Protein AF-X1KNB5-F1 (afdb_monomer)

Nearest PDB structures (foldseek):
  1wp9-assembly1_A  TM=8.495E-01  e=6.913E-13  Pyrococcus furiosus DSM 3638
  1wp9-assembly2_B  TM=8.470E-01  e=6.588E-13  Pyrococcus furiosus DSM 3638
  1wp9-assembly3_C  TM=8.766E-01  e=1.494E-12  Pyrococcus furiosus DSM 3638
  1wp9-assembly4_D  TM=8.568E-01  e=2.537E-12  Pyrococcus furiosus DSM 3638
  7c61-assembly1_A  TM=2.452E-01  e=3.254E+00  Homo sapiens

Mean predicted aligned error: 6.53 Å

Structure (mmCIF, N/CA/C/O backbone):
data_AF-X1KNB5-F1
#
_entry.id   AF-X1KNB5-F1
#
loop_
_atom_site.group_PDB
_atom_site.id
_atom_site.type_symbol
_atom_site.label_atom_id
_atom_site.label_alt_id
_atom_site.label_comp_id
_atom_site.label_asym_id
_atom_site.label_entity_id
_atom_site.label_seq_id
_atom_site.pdbx_PDB_ins_code
_atom_site.Cartn_x
_atom_site.Cartn_y
_atom_site.Cartn_z
_atom_site.occupancy
_atom_site.B_iso_or_equiv
_atom_site.auth_seq_id
_atom_site.auth_comp_id
_atom_site.auth_asym_id
_atom_site.auth_atom_id
_atom_site.pdbx_PDB_model_num
ATOM 1 N N . HIS A 1 1 ? 19.827 -10.207 -17.613 1.00 84.31 1 HIS A N 1
ATOM 2 C CA . HIS A 1 1 ? 19.519 -9.705 -16.250 1.00 84.31 1 HIS A CA 1
ATOM 3 C C . HIS A 1 1 ? 19.402 -10.800 -15.187 1.00 84.31 1 HIS A C 1
ATOM 5 O O . HIS A 1 1 ? 19.743 -10.531 -14.045 1.00 84.31 1 HIS A O 1
ATOM 11 N N . ARG A 1 2 ? 18.930 -12.021 -15.509 1.00 83.38 2 ARG A N 1
ATOM 12 C CA . ARG A 1 2 ? 18.852 -13.139 -14.539 1.00 83.38 2 ARG A CA 1
ATOM 13 C C . ARG A 1 2 ? 20.107 -14.008 -14.447 1.00 83.38 2 ARG A C 1
ATOM 15 O O . ARG A 1 2 ? 20.124 -14.912 -13.628 1.00 83.38 2 ARG A O 1
ATOM 22 N N . CYS A 1 3 ? 21.133 -13.734 -15.256 1.00 83.62 3 CYS A N 1
ATOM 23 C CA . CYS A 1 3 ? 22.413 -14.447 -15.232 1.00 83.62 3 CYS A CA 1
ATOM 24 C C . CYS A 1 3 ? 23.215 -14.070 -13.971 1.00 83.62 3 CYS A C 1
ATOM 26 O O . CYS A 1 3 ? 24.183 -13.315 -14.012 1.00 83.62 3 CYS A O 1
ATOM 28 N N . LEU A 1 4 ? 22.710 -14.494 -12.818 1.00 83.94 4 LEU A N 1
ATOM 29 C CA . LEU A 1 4 ? 23.195 -14.191 -11.481 1.00 83.94 4 LEU A CA 1
ATOM 30 C C . LEU A 1 4 ? 23.035 -15.444 -10.626 1.00 83.94 4 LEU A C 1
ATOM 32 O O . LEU A 1 4 ? 22.026 -16.141 -10.738 1.00 83.94 4 LEU A O 1
ATOM 36 N N . LYS A 1 5 ? 23.966 -15.658 -9.690 1.00 82.81 5 LYS A N 1
ATOM 37 C CA . LYS A 1 5 ? 23.933 -16.796 -8.757 1.00 82.81 5 LYS A CA 1
ATOM 38 C C . LYS A 1 5 ? 23.830 -18.130 -9.523 1.00 82.81 5 LYS A C 1
ATOM 40 O O . LYS A 1 5 ? 24.444 -18.288 -10.573 1.00 82.81 5 LYS A O 1
ATOM 45 N N . ASN A 1 6 ? 23.027 -19.059 -9.012 1.00 81.62 6 ASN A N 1
ATOM 46 C CA . ASN A 1 6 ? 22.850 -20.407 -9.548 1.00 81.62 6 ASN A CA 1
ATOM 47 C C . ASN A 1 6 ? 21.713 -20.471 -10.578 1.00 81.62 6 ASN A C 1
ATOM 49 O O . ASN A 1 6 ? 20.990 -21.458 -10.631 1.00 81.62 6 ASN A O 1
ATOM 53 N N . TYR A 1 7 ? 21.467 -19.388 -11.316 1.00 89.25 7 TYR A N 1
ATOM 54 C CA . TYR A 1 7 ? 20.491 -19.430 -12.399 1.00 89.25 7 TYR A CA 1
ATOM 55 C C . TYR A 1 7 ? 21.085 -20.198 -13.577 1.00 89.25 7 TYR A C 1
ATOM 57 O O . TYR A 1 7 ? 22.220 -19.921 -13.939 1.00 89.25 7 TYR A O 1
ATOM 65 N N . ASP A 1 8 ? 20.326 -21.079 -14.225 1.00 90.50 8 ASP A N 1
ATOM 66 C CA . ASP A 1 8 ? 20.857 -22.009 -15.240 1.00 90.50 8 ASP A CA 1
ATOM 67 C C . ASP A 1 8 ? 21.652 -21.323 -16.365 1.00 90.50 8 ASP A C 1
ATOM 69 O O . ASP A 1 8 ? 22.606 -21.884 -16.898 1.00 90.50 8 ASP A O 1
ATOM 73 N N . TYR A 1 9 ? 21.323 -20.066 -16.687 1.00 91.69 9 TYR A N 1
ATOM 74 C CA . TYR A 1 9 ? 22.063 -19.286 -17.685 1.00 91.69 9 TYR A CA 1
ATOM 75 C C . TYR A 1 9 ? 23.532 -19.067 -17.316 1.00 91.69 9 TYR A C 1
ATOM 77 O O . TYR A 1 9 ? 24.344 -18.971 -18.228 1.00 91.69 9 TYR A O 1
ATOM 85 N N . THR A 1 10 ? 23.891 -18.984 -16.028 1.00 89.94 10 THR A N 1
ATOM 86 C CA . THR A 1 10 ? 25.298 -18.830 -15.619 1.00 89.94 10 THR A CA 1
ATOM 87 C C . THR A 1 10 ? 26.086 -20.092 -15.941 1.00 89.94 10 THR A C 1
ATOM 89 O O . THR A 1 10 ? 27.183 -20.003 -16.484 1.00 89.94 10 THR A O 1
ATOM 92 N N . PHE A 1 11 ? 25.501 -21.265 -15.687 1.00 92.12 11 PHE A N 1
ATOM 93 C CA . PHE A 1 11 ? 26.105 -22.547 -16.034 1.00 92.12 11 PHE A CA 1
ATOM 94 C C . PHE A 1 11 ? 26.242 -22.706 -17.551 1.00 92.12 11 PHE A C 1
ATOM 96 O O . PHE A 1 11 ? 27.332 -22.993 -18.039 1.00 92.12 11 PHE A O 1
ATOM 103 N N . VAL A 1 12 ? 25.167 -22.475 -18.307 1.00 93.69 12 VAL A N 1
ATOM 104 C CA . VAL A 1 12 ? 25.186 -22.622 -19.772 1.00 93.69 12 VAL A CA 1
ATOM 105 C C . VAL A 1 12 ? 26.169 -21.645 -20.417 1.00 93.69 12 VAL A C 1
ATOM 107 O O . VAL A 1 12 ? 26.955 -22.055 -21.265 1.00 93.69 12 VAL A O 1
ATOM 110 N N . ALA A 1 13 ? 26.170 -20.375 -19.998 1.00 93.25 13 ALA A N 1
ATOM 111 C CA . ALA A 1 13 ? 27.087 -19.373 -20.534 1.00 93.25 13 ALA A CA 1
ATOM 112 C C . ALA A 1 13 ? 28.547 -19.730 -20.246 1.00 93.25 13 ALA A C 1
ATOM 114 O O . ALA A 1 13 ? 29.372 -19.653 -21.149 1.00 93.25 13 ALA A O 1
ATOM 115 N N . LYS A 1 14 ? 28.849 -20.187 -19.024 1.00 91.62 14 LYS A N 1
ATOM 116 C CA . LYS A 1 14 ? 30.195 -20.634 -18.658 1.00 91.62 14 LYS A CA 1
ATOM 117 C C . LYS A 1 14 ? 30.665 -21.795 -19.539 1.00 91.62 14 LYS A C 1
ATOM 119 O O . LYS A 1 14 ? 31.719 -21.689 -20.151 1.00 91.62 14 LYS A O 1
ATOM 124 N N . ASN A 1 15 ? 29.868 -22.860 -19.658 1.00 93.69 15 ASN A N 1
ATOM 125 C CA . ASN A 1 15 ? 30.240 -24.015 -20.484 1.00 93.69 15 ASN A CA 1
ATOM 126 C C . ASN A 1 15 ? 30.374 -23.648 -21.970 1.00 93.69 15 ASN A C 1
ATOM 128 O O . ASN A 1 15 ? 31.246 -24.169 -22.654 1.00 93.69 15 ASN A O 1
ATOM 132 N N . TYR A 1 16 ? 29.530 -22.745 -22.478 1.00 94.69 16 TYR A N 1
ATOM 133 C CA . TYR A 1 16 ? 29.630 -22.274 -23.858 1.00 94.69 16 TYR A CA 1
ATOM 134 C C . TYR A 1 16 ? 30.917 -21.474 -24.102 1.00 94.69 16 TYR A C 1
ATOM 136 O O . TYR A 1 16 ? 31.572 -21.675 -25.118 1.00 94.69 16 TYR A O 1
ATOM 144 N N . LEU A 1 17 ? 31.299 -20.603 -23.164 1.00 92.56 17 LEU A N 1
ATOM 145 C CA . LEU A 1 17 ? 32.547 -19.841 -23.238 1.00 92.56 17 LEU A CA 1
ATOM 146 C C . LEU A 1 17 ? 33.788 -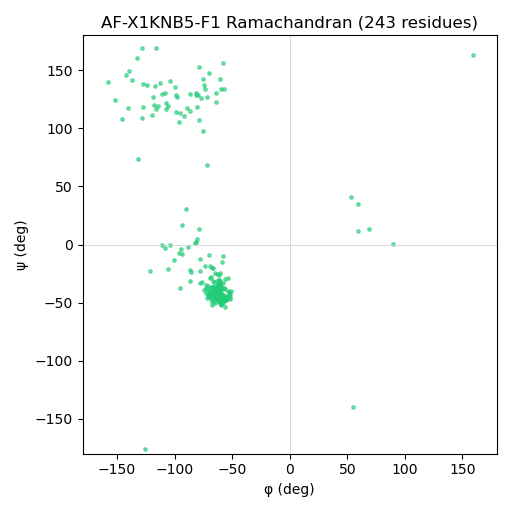20.739 -23.135 1.00 92.56 17 LEU A C 1
ATOM 148 O O . LEU A 1 17 ? 34.780 -20.462 -23.797 1.00 92.56 17 LEU A O 1
ATOM 152 N N . GLU A 1 18 ? 33.733 -21.802 -22.329 1.00 92.69 18 GLU A N 1
ATOM 153 C CA . GLU A 1 18 ? 34.841 -22.753 -22.156 1.00 92.69 18 GLU A CA 1
ATOM 154 C C . GLU A 1 18 ? 34.966 -23.749 -23.322 1.00 92.69 18 GLU A C 1
ATOM 156 O O . GLU A 1 18 ? 36.073 -24.167 -23.650 1.00 92.69 18 GLU A O 1
ATOM 161 N N . GLY A 1 19 ? 33.847 -24.147 -23.939 1.00 92.50 19 GLY A N 1
ATOM 162 C CA . GLY A 1 19 ? 33.812 -25.217 -24.941 1.00 92.50 19 GLY A CA 1
ATOM 163 C C . GLY A 1 19 ? 33.764 -24.771 -26.404 1.00 92.50 19 GLY A C 1
ATOM 164 O O . GLY A 1 19 ? 33.940 -25.609 -27.286 1.00 92.50 19 GLY A O 1
ATOM 165 N N . ALA A 1 20 ? 33.493 -23.495 -26.695 1.00 92.56 20 ALA A N 1
ATOM 166 C CA . ALA A 1 20 ? 33.373 -23.004 -28.068 1.00 92.56 20 ALA A CA 1
ATOM 167 C C . ALA A 1 20 ? 34.659 -22.320 -28.555 1.00 92.56 20 ALA A C 1
ATOM 169 O O . ALA A 1 20 ? 35.143 -21.374 -27.942 1.00 92.56 20 ALA A O 1
ATOM 170 N N . GLU A 1 21 ? 35.147 -22.732 -29.725 1.00 90.75 21 GLU A N 1
ATOM 171 C CA . GLU A 1 21 ? 36.321 -22.143 -30.391 1.00 90.75 21 GLU A CA 1
ATOM 172 C C . GLU A 1 21 ? 36.086 -20.684 -30.837 1.00 90.75 21 GLU A C 1
ATOM 174 O O . GLU A 1 21 ? 36.991 -19.849 -30.811 1.00 90.75 21 GLU A O 1
ATOM 179 N N . HIS A 1 22 ? 34.841 -20.348 -31.199 1.00 91.88 22 HIS A N 1
ATOM 180 C CA . HIS A 1 22 ? 34.414 -19.006 -31.608 1.00 91.88 22 HIS A CA 1
ATOM 181 C C . HIS A 1 22 ? 33.132 -18.596 -30.869 1.00 91.88 22 HIS A C 1
ATOM 183 O O . HIS A 1 22 ? 32.031 -18.617 -31.426 1.00 91.88 22 HIS A O 1
ATOM 189 N N . SER A 1 23 ? 33.252 -18.266 -29.583 1.00 90.88 23 SER A N 1
ATOM 190 C CA . SER A 1 23 ? 32.098 -17.913 -28.751 1.00 90.88 23 SER A CA 1
ATOM 191 C C . SER A 1 23 ? 31.542 -16.518 -29.083 1.00 90.88 23 SER A C 1
ATOM 193 O O . SER A 1 23 ? 32.273 -15.537 -29.214 1.00 90.88 23 SER A O 1
ATOM 195 N N . ARG A 1 24 ? 30.211 -16.406 -29.212 1.00 92.88 24 ARG A N 1
ATOM 196 C CA . ARG A 1 24 ? 29.514 -15.112 -29.31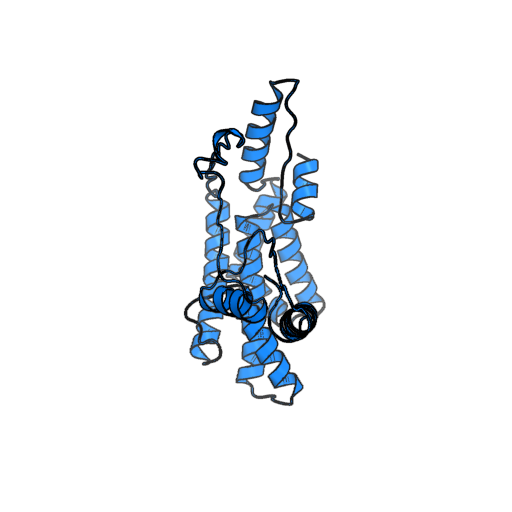8 1.00 92.88 24 ARG A CA 1
ATOM 197 C C . ARG A 1 24 ? 28.211 -15.127 -28.531 1.00 92.88 24 ARG A C 1
ATOM 199 O O . ARG A 1 24 ? 27.283 -15.857 -28.867 1.00 92.88 24 ARG A O 1
ATOM 206 N N . ILE A 1 25 ? 28.117 -14.272 -27.514 1.00 93.81 25 ILE A N 1
ATOM 207 C CA . ILE A 1 25 ? 26.927 -14.149 -26.664 1.00 93.81 25 ILE A CA 1
ATOM 208 C C . ILE A 1 25 ? 26.235 -12.809 -26.922 1.00 93.81 25 ILE A C 1
ATOM 210 O O . ILE A 1 25 ? 26.850 -11.748 -26.865 1.00 93.81 25 ILE A O 1
ATOM 214 N N . LEU A 1 26 ? 24.921 -12.857 -27.162 1.00 94.56 26 LEU A N 1
ATOM 215 C CA . LEU A 1 26 ? 24.058 -11.679 -27.247 1.00 94.56 26 LEU A CA 1
ATOM 216 C C . LEU A 1 26 ? 23.019 -11.707 -26.122 1.00 94.56 26 LEU A C 1
ATOM 218 O O . LEU A 1 26 ? 22.161 -12.586 -26.066 1.00 94.56 26 LEU A O 1
ATOM 222 N N . GLY A 1 27 ? 23.075 -10.716 -25.231 1.00 92.81 27 GLY A N 1
ATOM 223 C CA . GLY A 1 27 ? 22.124 -10.565 -24.132 1.00 92.81 27 GLY A CA 1
ATOM 224 C C . GLY A 1 27 ? 21.034 -9.539 -24.438 1.00 92.81 27 GLY A C 1
ATOM 225 O O . GLY A 1 27 ? 21.310 -8.345 -24.491 1.00 92.81 27 GLY A O 1
ATOM 226 N N . LEU A 1 28 ? 19.778 -9.977 -24.547 1.00 94.31 28 LEU A N 1
ATOM 227 C CA . LEU A 1 28 ? 18.626 -9.079 -24.693 1.00 94.31 28 LEU A CA 1
ATOM 228 C C . LEU A 1 28 ? 17.941 -8.856 -23.342 1.00 94.31 28 LEU A C 1
ATOM 230 O O . LEU A 1 28 ? 17.587 -9.802 -22.634 1.00 94.31 28 LEU A O 1
ATOM 234 N N . THR A 1 29 ? 17.754 -7.595 -22.949 1.00 92.38 29 THR A N 1
ATOM 235 C CA . THR A 1 29 ? 17.067 -7.268 -21.697 1.00 92.38 29 THR A CA 1
ATOM 236 C C . THR A 1 29 ? 16.494 -5.857 -21.714 1.00 92.38 29 THR A C 1
ATOM 238 O O . THR A 1 29 ? 17.152 -4.921 -22.150 1.00 92.38 29 THR A O 1
ATOM 241 N N . ALA A 1 30 ? 15.288 -5.683 -21.168 1.00 90.25 30 ALA A N 1
ATOM 242 C CA . ALA A 1 30 ? 14.705 -4.353 -20.968 1.00 90.25 30 ALA A CA 1
ATOM 243 C C . ALA A 1 30 ? 15.437 -3.555 -19.870 1.00 90.25 30 ALA A C 1
ATOM 245 O O . ALA A 1 30 ? 15.481 -2.330 -19.895 1.00 90.25 30 ALA A O 1
ATOM 246 N N . SER A 1 31 ? 16.020 -4.254 -18.891 1.00 85.81 31 SER A N 1
ATOM 247 C CA . SER A 1 31 ? 16.899 -3.675 -17.874 1.00 85.81 31 SER A CA 1
ATOM 248 C C . SER A 1 31 ? 17.886 -4.742 -17.394 1.00 85.81 31 SER A C 1
ATOM 250 O O . SER A 1 31 ? 17.442 -5.822 -17.002 1.00 85.81 31 SER A O 1
ATOM 252 N N . PRO A 1 32 ? 19.211 -4.519 -17.451 1.00 82.56 32 PRO A N 1
ATOM 253 C CA . PRO A 1 32 ? 20.197 -5.497 -16.984 1.00 82.56 32 PRO A CA 1
AT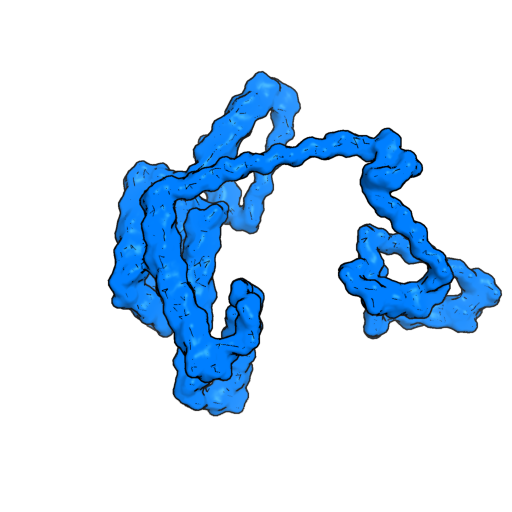OM 254 C C . PRO A 1 32 ? 20.267 -5.592 -15.452 1.00 82.56 32 PRO A C 1
ATOM 256 O O . PRO A 1 32 ? 20.718 -6.609 -14.930 1.00 82.56 32 PRO A O 1
ATOM 259 N N . GLY A 1 33 ? 19.766 -4.579 -14.741 1.00 81.19 33 GLY A N 1
ATOM 260 C CA . GLY A 1 33 ? 19.741 -4.477 -13.285 1.00 81.19 33 GLY A CA 1
ATOM 261 C C . GLY A 1 33 ? 19.590 -3.017 -12.849 1.00 81.19 33 GLY A C 1
ATOM 262 O O . GLY A 1 33 ? 19.814 -2.103 -13.636 1.00 81.19 33 GLY A O 1
ATOM 263 N N . SER A 1 34 ? 19.211 -2.786 -11.591 1.00 75.88 34 SER A N 1
ATOM 264 C CA . SER A 1 34 ? 19.043 -1.432 -11.033 1.00 75.88 34 SER A CA 1
ATOM 265 C C . SER A 1 34 ? 20.283 -0.891 -10.314 1.00 75.88 34 SER A C 1
ATOM 267 O O . SER A 1 34 ? 20.305 0.274 -9.927 1.00 75.88 34 SER A O 1
ATOM 269 N N . LYS A 1 35 ? 21.311 -1.725 -10.107 1.00 86.69 35 LYS A N 1
ATOM 270 C CA . LYS A 1 35 ? 22.555 -1.363 -9.411 1.00 86.69 35 LYS A CA 1
ATOM 271 C C . LYS A 1 35 ? 23.763 -1.646 -10.307 1.00 86.69 35 LYS A C 1
ATOM 273 O O . LYS A 1 35 ? 23.814 -2.749 -10.854 1.00 86.69 35 LYS A O 1
ATOM 278 N N . PRO A 1 36 ? 24.767 -0.750 -10.375 1.00 86.62 36 PRO A N 1
ATOM 279 C CA . PRO A 1 36 ? 25.971 -0.961 -11.183 1.00 86.62 36 PRO A CA 1
ATOM 280 C C . PRO A 1 36 ? 26.670 -2.298 -10.906 1.00 86.62 36 PRO A C 1
ATOM 282 O O . PRO A 1 36 ? 26.988 -3.026 -11.838 1.00 86.62 36 PRO A O 1
ATOM 285 N N . ALA A 1 37 ? 26.800 -2.683 -9.631 1.00 88.62 37 ALA A N 1
ATOM 286 C CA . ALA A 1 37 ? 27.399 -3.963 -9.242 1.00 88.62 37 ALA A CA 1
ATOM 287 C C . ALA A 1 37 ? 26.643 -5.182 -9.804 1.00 88.62 37 ALA A C 1
ATOM 289 O O . ALA A 1 37 ? 27.249 -6.166 -10.204 1.00 88.62 37 ALA A O 1
ATOM 290 N N . VAL A 1 38 ? 25.310 -5.112 -9.874 1.00 86.88 38 VAL A N 1
ATOM 291 C CA . VAL A 1 38 ? 24.497 -6.205 -10.427 1.00 86.88 38 VAL A CA 1
ATOM 292 C C . VAL A 1 38 ? 24.689 -6.303 -11.937 1.00 86.88 38 VAL A C 1
ATOM 294 O O . VAL A 1 38 ? 24.801 -7.406 -12.459 1.00 86.88 38 VAL A O 1
ATOM 297 N N . ILE A 1 39 ? 24.750 -5.161 -12.629 1.00 89.50 39 ILE A N 1
ATOM 298 C CA . ILE A 1 39 ? 24.997 -5.116 -14.075 1.00 89.50 39 ILE A CA 1
ATOM 299 C C . ILE A 1 39 ? 26.374 -5.707 -14.380 1.00 89.50 39 ILE A C 1
ATOM 301 O O . ILE A 1 39 ? 26.470 -6.573 -15.242 1.00 89.50 39 ILE A O 1
ATOM 305 N N . LYS A 1 40 ? 27.402 -5.311 -13.619 1.00 90.50 40 LYS A N 1
ATOM 306 C CA . LYS A 1 40 ? 28.764 -5.828 -13.773 1.00 90.50 40 LYS A CA 1
ATOM 307 C C . LYS A 1 40 ? 28.814 -7.350 -13.631 1.00 90.50 40 LYS A C 1
ATOM 309 O O . LYS A 1 40 ? 29.306 -8.012 -14.533 1.00 90.50 40 LYS A O 1
ATOM 314 N N . ASN A 1 41 ? 28.198 -7.900 -12.583 1.00 90.12 41 ASN A N 1
ATOM 315 C CA . ASN A 1 41 ? 28.145 -9.351 -12.382 1.00 90.12 41 ASN A CA 1
ATOM 316 C C . ASN A 1 41 ? 27.433 -10.077 -13.534 1.00 90.12 41 ASN A C 1
ATOM 318 O O . ASN A 1 41 ? 27.833 -11.171 -13.915 1.00 90.12 41 ASN A O 1
ATOM 322 N N . VAL A 1 42 ? 26.361 -9.495 -14.086 1.00 92.12 42 VAL A N 1
ATOM 323 C CA . VAL A 1 42 ? 25.675 -10.075 -15.252 1.00 92.12 42 VAL A CA 1
ATOM 324 C C . VAL A 1 42 ? 26.589 -10.074 -16.475 1.00 92.12 42 VAL A C 1
ATOM 326 O O . VAL A 1 42 ? 26.590 -11.063 -17.202 1.00 92.12 42 VAL A O 1
ATOM 329 N N . CYS A 1 43 ? 27.341 -8.995 -16.707 1.00 92.62 43 CYS A N 1
ATOM 330 C CA . CYS A 1 43 ? 28.290 -8.919 -17.815 1.00 92.62 43 CYS A CA 1
ATOM 331 C C . CYS A 1 43 ? 29.431 -9.924 -17.646 1.00 92.62 43 CYS A C 1
ATOM 333 O O . CYS A 1 43 ? 29.714 -10.658 -18.583 1.00 92.62 43 CYS A O 1
ATOM 335 N N . GLU A 1 44 ? 30.017 -10.013 -16.449 1.00 92.12 44 GLU A N 1
ATOM 336 C CA . GLU A 1 44 ? 31.090 -10.962 -16.124 1.00 92.12 44 GLU A CA 1
ATOM 337 C C . GLU A 1 44 ? 30.631 -12.416 -16.332 1.00 92.12 44 GLU A C 1
ATOM 339 O O . GLU A 1 44 ? 31.293 -13.171 -17.035 1.00 92.12 44 GLU A O 1
ATOM 344 N N . ASN A 1 45 ? 29.449 -12.794 -15.828 1.00 91.81 45 ASN A N 1
ATOM 345 C CA . ASN A 1 45 ? 28.914 -14.155 -15.990 1.00 91.81 45 ASN A CA 1
ATOM 346 C C . ASN A 1 45 ? 28.607 -14.540 -17.446 1.00 91.81 45 ASN A C 1
ATOM 348 O O . ASN A 1 45 ? 28.503 -15.723 -17.758 1.00 91.81 45 ASN A O 1
ATOM 352 N N . LEU A 1 46 ? 28.365 -13.555 -18.311 1.00 93.31 46 LEU A N 1
ATOM 353 C CA . LEU A 1 46 ? 28.015 -13.758 -19.716 1.00 93.31 46 LEU A CA 1
ATOM 354 C C . LEU A 1 46 ? 29.184 -13.467 -20.668 1.00 93.31 46 LEU A C 1
ATOM 356 O O . LEU A 1 46 ? 28.983 -13.561 -21.873 1.00 93.31 46 LEU A O 1
ATOM 360 N N . GLY A 1 47 ? 30.357 -13.068 -20.165 1.00 92.00 47 GLY A N 1
ATOM 361 C CA . GLY A 1 47 ? 31.475 -12.630 -21.007 1.00 92.00 47 GLY A CA 1
ATOM 362 C C . GLY A 1 47 ? 31.136 -11.425 -21.895 1.00 92.00 47 GLY A C 1
ATOM 363 O O . GLY A 1 47 ? 31.567 -11.360 -23.039 1.00 92.00 47 GLY A O 1
ATOM 364 N N . ILE A 1 48 ? 30.304 -10.492 -21.418 1.00 94.25 48 ILE A N 1
ATOM 365 C CA . ILE A 1 48 ? 29.868 -9.333 -22.212 1.00 94.25 48 ILE A CA 1
ATOM 366 C C . ILE A 1 48 ? 30.948 -8.255 -22.211 1.00 94.25 48 ILE A C 1
ATOM 368 O O . ILE A 1 48 ? 31.236 -7.657 -21.175 1.00 94.25 48 ILE A O 1
ATOM 372 N N . GLU A 1 49 ? 31.462 -7.952 -23.396 1.00 93.00 49 GLU A N 1
ATOM 373 C CA . GLU A 1 49 ? 32.490 -6.929 -23.615 1.00 93.00 49 GLU A CA 1
ATOM 374 C C . GLU A 1 49 ? 31.901 -5.526 -23.815 1.00 93.00 49 GLU A C 1
ATOM 376 O O . GLU A 1 49 ? 32.504 -4.527 -23.425 1.00 93.00 49 GLU A O 1
ATOM 381 N N . ALA A 1 50 ? 30.699 -5.439 -24.392 1.00 93.38 50 ALA A N 1
ATOM 382 C CA . ALA A 1 50 ? 30.048 -4.178 -24.726 1.00 93.38 50 ALA A CA 1
ATOM 383 C C . ALA A 1 50 ? 28.557 -4.193 -24.374 1.00 93.38 50 ALA A C 1
ATOM 385 O O . ALA A 1 50 ? 27.855 -5.186 -24.570 1.00 93.38 50 ALA A O 1
ATOM 386 N N . VAL A 1 51 ? 28.057 -3.059 -23.876 1.00 92.12 51 VAL A N 1
ATOM 387 C CA . VAL A 1 51 ? 26.639 -2.870 -23.548 1.00 92.12 51 VAL A CA 1
ATOM 388 C C . VAL A 1 51 ? 26.079 -1.734 -24.389 1.00 92.12 51 VAL A C 1
ATOM 390 O O . VAL A 1 51 ? 26.382 -0.567 -24.160 1.00 92.12 51 VAL A O 1
ATOM 393 N N . GLU A 1 52 ? 25.196 -2.080 -25.318 1.00 92.44 52 GLU A N 1
ATOM 394 C CA . GLU A 1 52 ? 24.450 -1.104 -26.104 1.00 92.44 52 GLU A CA 1
ATOM 395 C C . GLU A 1 52 ? 23.149 -0.730 -25.393 1.00 92.44 52 GLU A C 1
ATOM 397 O O . GLU A 1 52 ? 22.270 -1.566 -25.173 1.00 92.44 52 GLU A O 1
ATOM 402 N N . VAL A 1 53 ? 23.011 0.547 -25.031 1.00 90.69 53 VAL A N 1
ATOM 403 C CA . VAL A 1 53 ? 21.808 1.072 -24.374 1.00 90.69 53 VAL A CA 1
ATOM 404 C C . VAL A 1 53 ? 21.046 1.958 -25.345 1.00 90.69 53 VAL A C 1
ATOM 406 O O . VAL A 1 53 ? 21.603 2.877 -25.948 1.00 90.69 53 VAL A O 1
ATOM 409 N N . ARG A 1 54 ? 19.743 1.708 -25.465 1.00 91.50 54 ARG A N 1
ATOM 410 C CA . ARG A 1 54 ? 18.807 2.574 -26.181 1.00 91.50 54 ARG A CA 1
ATOM 411 C C . ARG A 1 54 ? 17.627 2.905 -25.283 1.00 91.50 54 ARG A C 1
ATOM 413 O O . ARG A 1 54 ? 17.115 2.053 -24.562 1.00 91.50 54 ARG A O 1
ATOM 420 N N . HIS A 1 55 ? 17.198 4.159 -25.320 1.00 89.38 55 HIS A N 1
ATOM 421 C CA . HIS A 1 55 ? 15.991 4.630 -24.651 1.00 89.38 55 HIS A CA 1
ATOM 422 C C . HIS A 1 55 ? 15.117 5.378 -25.652 1.00 89.38 55 HIS A C 1
ATOM 424 O O . HIS A 1 55 ? 15.543 5.747 -26.741 1.00 89.38 55 HIS A O 1
ATOM 430 N N . ARG A 1 56 ? 13.881 5.682 -25.260 1.00 89.38 56 ARG A N 1
ATOM 431 C CA . ARG A 1 56 ? 12.889 6.352 -26.119 1.00 89.38 56 ARG A CA 1
ATOM 432 C C . ARG A 1 56 ? 13.296 7.723 -26.688 1.00 89.38 56 ARG A C 1
ATOM 434 O O . ARG A 1 56 ? 12.569 8.279 -27.501 1.00 89.38 56 ARG A O 1
ATOM 441 N N . TYR A 1 57 ? 14.403 8.291 -26.210 1.00 89.31 57 TYR A N 1
ATOM 442 C CA . TYR A 1 57 ? 14.926 9.587 -26.654 1.00 89.31 57 TYR A CA 1
ATOM 443 C C . TYR A 1 57 ? 16.242 9.458 -27.438 1.00 89.31 57 TYR A C 1
ATOM 445 O O . TYR A 1 57 ? 16.779 10.476 -27.865 1.00 89.31 57 TYR A O 1
ATOM 453 N N . SER A 1 58 ? 16.770 8.240 -27.622 1.00 93.00 58 SER A N 1
ATOM 454 C CA . SER A 1 58 ? 17.944 7.982 -28.461 1.00 93.00 58 SER A CA 1
ATOM 455 C C . SER A 1 58 ? 17.653 8.402 -29.905 1.00 93.00 58 SER A C 1
ATOM 457 O O . SER A 1 58 ? 16.525 8.249 -30.375 1.00 93.00 58 SER A O 1
ATOM 459 N N . LYS A 1 59 ? 18.646 8.975 -30.599 1.00 94.56 59 LYS A N 1
ATOM 460 C CA . LYS A 1 59 ? 18.464 9.589 -31.931 1.00 94.56 59 LYS A CA 1
ATOM 461 C C . LYS A 1 59 ? 17.919 8.607 -32.973 1.00 94.56 59 LYS A C 1
ATOM 463 O O . LYS A 1 59 ? 17.098 8.995 -33.792 1.00 94.56 59 LYS A O 1
ATOM 468 N N . ASP A 1 60 ? 18.357 7.359 -32.900 1.00 94.44 60 ASP A N 1
ATOM 469 C CA . ASP A 1 60 ? 17.963 6.239 -33.755 1.00 94.44 60 ASP A CA 1
ATOM 470 C C . ASP A 1 60 ? 16.593 5.639 -33.394 1.00 94.44 60 ASP A C 1
ATOM 472 O O . ASP A 1 60 ? 15.941 5.050 -34.246 1.00 94.44 60 ASP A O 1
ATOM 476 N N . VAL A 1 61 ? 16.117 5.821 -32.158 1.00 93.75 61 VAL A N 1
ATOM 477 C CA . VAL A 1 61 ? 14.816 5.307 -31.686 1.00 93.75 61 VAL A CA 1
ATOM 478 C C . VAL A 1 61 ? 13.705 6.350 -31.803 1.00 93.75 61 VAL A C 1
ATOM 480 O O . VAL A 1 61 ? 12.566 6.024 -32.133 1.00 93.75 61 VAL A O 1
ATOM 483 N N . LYS A 1 62 ? 14.022 7.622 -31.541 1.00 92.44 62 LYS A N 1
ATOM 484 C CA . LYS A 1 62 ? 13.065 8.735 -31.464 1.00 92.44 62 LYS A CA 1
ATOM 485 C C . LYS A 1 62 ? 12.124 8.849 -32.681 1.00 92.44 62 LYS A C 1
ATOM 487 O O . LYS A 1 62 ? 10.948 9.106 -32.428 1.00 92.44 62 LYS A O 1
ATOM 492 N N . PRO A 1 63 ? 12.558 8.644 -33.944 1.00 94.44 63 PRO A N 1
ATOM 493 C CA . PRO A 1 63 ? 11.669 8.727 -35.109 1.00 94.44 63 PRO A CA 1
ATOM 494 C C . PRO A 1 63 ? 10.524 7.707 -35.094 1.00 94.44 63 PRO A C 1
ATOM 496 O O . PRO A 1 63 ? 9.470 7.962 -35.666 1.00 94.44 63 PRO A O 1
ATOM 499 N N . TYR A 1 64 ? 10.713 6.576 -34.411 1.00 93.94 64 TYR A N 1
ATOM 500 C CA . TYR A 1 64 ? 9.740 5.483 -34.329 1.00 93.94 64 TYR A CA 1
ATOM 501 C C . TYR A 1 64 ? 8.862 5.555 -33.072 1.00 93.94 64 TYR A C 1
ATOM 503 O O . TYR A 1 64 ? 7.917 4.782 -32.919 1.00 93.94 64 TYR A O 1
ATOM 511 N N . MET A 1 65 ? 9.163 6.470 -32.146 1.00 91.62 65 MET A N 1
ATOM 512 C CA . MET A 1 65 ? 8.424 6.604 -30.896 1.00 91.62 65 MET A CA 1
ATOM 513 C C . MET A 1 65 ? 7.218 7.518 -31.064 1.00 91.62 65 MET A C 1
ATOM 515 O O . MET A 1 65 ? 7.339 8.675 -31.461 1.00 91.62 65 MET A O 1
ATOM 519 N N . GLN A 1 66 ? 6.054 7.039 -30.634 1.00 89.25 66 GLN A N 1
ATOM 520 C CA . GLN A 1 66 ? 4.885 7.901 -30.526 1.00 89.25 66 GLN A CA 1
ATOM 521 C C . GLN A 1 66 ? 5.031 8.911 -29.381 1.00 89.25 66 GLN A C 1
ATOM 523 O O . GLN A 1 66 ? 5.646 8.645 -28.336 1.00 89.25 66 GLN A O 1
ATOM 528 N N . LYS A 1 67 ? 4.439 10.095 -29.579 1.00 86.81 67 LYS A N 1
ATOM 529 C CA . LYS A 1 67 ? 4.378 11.144 -28.561 1.00 86.81 67 LYS A CA 1
ATOM 530 C C . LYS A 1 67 ? 3.542 10.641 -27.384 1.00 86.81 67 LYS A C 1
ATOM 532 O O . LYS A 1 67 ? 2.380 10.293 -27.548 1.00 86.81 67 LYS A O 1
ATOM 537 N N . LEU A 1 68 ? 4.141 10.635 -26.195 1.00 88.44 68 LEU A N 1
ATOM 538 C CA . LEU A 1 68 ? 3.441 10.369 -24.939 1.00 88.44 68 LEU A CA 1
ATOM 539 C C . LEU A 1 68 ? 3.280 11.694 -24.203 1.00 88.44 68 LEU A C 1
ATOM 541 O O . LEU A 1 68 ? 4.285 12.324 -23.872 1.00 88.44 68 LEU A O 1
ATOM 545 N N . THR A 1 69 ? 2.045 12.099 -23.946 1.00 89.88 69 THR A N 1
ATOM 546 C CA . THR A 1 69 ? 1.714 13.220 -23.063 1.00 89.88 69 THR A CA 1
ATOM 547 C C . THR A 1 69 ? 1.203 12.672 -21.736 1.00 89.88 69 THR A C 1
ATOM 549 O O . THR A 1 69 ? 0.500 11.664 -21.707 1.00 89.88 69 THR A O 1
ATOM 552 N N . GLN A 1 70 ? 1.596 13.305 -20.633 1.00 93.06 70 GLN A N 1
ATOM 553 C CA . GLN A 1 70 ? 1.161 12.930 -19.293 1.00 93.06 70 GLN A CA 1
ATOM 554 C C . GLN A 1 70 ? 0.616 14.168 -18.591 1.00 93.06 70 GLN A C 1
ATOM 556 O O . GLN A 1 70 ? 1.369 15.099 -18.318 1.00 93.06 70 GLN A O 1
ATOM 561 N N . ASP A 1 71 ? -0.664 14.120 -18.235 1.00 93.44 71 ASP A N 1
ATOM 562 C CA . ASP A 1 71 ? -1.336 15.181 -17.493 1.00 93.44 71 ASP A CA 1
ATOM 563 C C . ASP A 1 71 ? -1.591 14.723 -16.054 1.00 93.44 71 ASP A C 1
ATOM 565 O O . ASP A 1 71 ? -2.308 13.753 -15.800 1.00 93.44 71 ASP A O 1
ATOM 569 N N . ILE A 1 72 ? -0.967 15.405 -15.089 1.00 94.94 72 ILE A N 1
ATOM 570 C CA . ILE A 1 72 ? -1.103 15.087 -13.663 1.00 94.94 72 ILE A CA 1
ATOM 571 C C . ILE A 1 72 ? -2.172 15.989 -13.052 1.00 94.94 72 ILE A C 1
ATOM 573 O O . ILE A 1 72 ? -1.930 17.161 -12.769 1.00 94.94 72 ILE A O 1
ATOM 577 N N . ILE A 1 73 ? -3.346 15.417 -12.790 1.00 93.56 73 ILE A N 1
ATOM 578 C CA . ILE A 1 73 ? -4.449 16.109 -12.118 1.00 93.56 73 ILE A CA 1
ATOM 579 C C . ILE A 1 73 ? -4.346 15.855 -10.611 1.00 93.56 73 ILE A C 1
ATOM 581 O O . ILE A 1 73 ? -4.567 14.738 -10.138 1.00 93.56 73 ILE A O 1
ATOM 585 N N . LYS A 1 74 ? -4.013 16.898 -9.844 1.00 93.25 74 LYS A N 1
ATOM 586 C CA . LYS A 1 74 ? -4.057 16.849 -8.377 1.00 93.25 74 LYS A CA 1
ATOM 587 C C . LYS A 1 74 ? -5.500 17.047 -7.914 1.00 93.25 74 LYS A C 1
ATOM 589 O O . LYS A 1 74 ? -6.158 17.987 -8.342 1.00 93.25 74 LYS A O 1
ATOM 594 N N . VAL A 1 75 ? -5.980 16.146 -7.061 1.00 92.44 75 VAL A N 1
ATOM 595 C CA . VAL A 1 75 ? -7.331 16.190 -6.490 1.00 92.44 75 VAL A CA 1
ATOM 596 C C . VAL A 1 75 ? -7.204 16.407 -4.992 1.00 92.44 75 VAL A C 1
ATOM 598 O O . VAL A 1 75 ? -6.598 15.582 -4.305 1.00 92.44 75 VAL A O 1
ATOM 601 N N . ASP A 1 76 ? -7.763 17.506 -4.497 1.00 91.75 76 ASP A N 1
ATOM 602 C CA . ASP A 1 76 ? -7.702 17.847 -3.082 1.00 91.75 76 ASP A CA 1
ATOM 603 C C . ASP A 1 76 ? -8.647 16.987 -2.244 1.00 91.75 76 ASP A C 1
ATOM 605 O O . ASP A 1 76 ? -9.769 16.674 -2.642 1.00 91.75 76 ASP A O 1
ATOM 609 N N . LEU A 1 77 ? -8.185 16.622 -1.047 1.00 91.62 77 LEU A N 1
ATOM 610 C CA . LEU A 1 77 ? -9.025 15.970 -0.048 1.00 91.62 77 LEU A CA 1
ATOM 611 C C . LEU A 1 77 ? -9.931 17.013 0.633 1.00 91.62 77 LEU A C 1
ATOM 613 O O . LEU A 1 77 ? -9.404 17.991 1.183 1.00 91.62 77 LEU A O 1
ATOM 617 N N . PRO A 1 78 ? -11.262 16.805 0.649 1.00 93.12 78 PRO A N 1
ATOM 618 C CA . PRO A 1 78 ? -12.196 17.657 1.376 1.00 93.12 78 PRO A CA 1
ATOM 619 C C . PRO A 1 78 ? -11.875 17.724 2.873 1.00 93.12 78 PRO A C 1
ATOM 621 O O . PRO A 1 78 ? -11.271 16.806 3.434 1.00 93.12 78 PRO A O 1
ATOM 624 N N . VAL A 1 79 ? -12.318 18.794 3.539 1.00 94.25 79 VAL A N 1
ATOM 625 C CA . VAL A 1 79 ? -12.097 19.008 4.983 1.00 94.25 79 VAL A CA 1
ATOM 626 C C . VAL A 1 79 ? -12.519 17.794 5.833 1.00 94.25 79 VAL A C 1
ATOM 628 O O . VAL A 1 79 ? -11.670 17.319 6.590 1.00 94.25 79 VAL A O 1
ATOM 631 N N . PRO A 1 80 ? -13.704 17.176 5.631 1.00 92.94 80 PRO A N 1
ATOM 632 C CA . PRO A 1 80 ? -14.101 15.992 6.403 1.00 92.94 80 PRO A CA 1
ATOM 633 C C . PRO A 1 80 ? -13.127 14.806 6.282 1.00 92.94 80 PRO A C 1
ATOM 635 O O . PRO A 1 80 ? -12.910 14.061 7.232 1.00 92.94 80 PRO A O 1
ATOM 638 N N . PHE A 1 81 ? -12.482 14.635 5.122 1.00 95.00 81 PHE A N 1
ATOM 639 C CA . PHE A 1 81 ? -11.501 13.566 4.907 1.00 95.00 81 PHE A CA 1
ATOM 6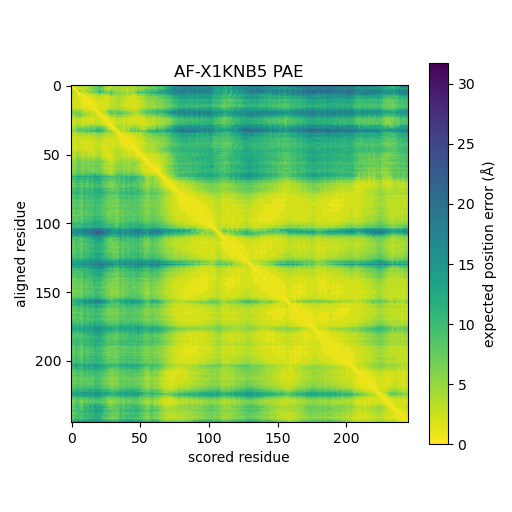40 C C . PHE A 1 81 ? -10.190 13.881 5.632 1.00 95.00 81 PHE A C 1
ATOM 642 O O . PHE A 1 81 ? -9.560 12.993 6.206 1.00 95.00 81 PHE A O 1
ATOM 649 N N . LYS A 1 82 ? -9.767 15.152 5.623 1.00 95.44 82 LYS A N 1
ATOM 650 C CA . LYS A 1 82 ? -8.558 15.608 6.326 1.00 95.44 82 LYS A CA 1
ATOM 651 C C . LYS A 1 82 ? -8.689 15.430 7.839 1.00 95.44 82 LYS A C 1
ATOM 653 O O . LYS A 1 82 ? -7.728 15.007 8.475 1.00 95.44 82 LYS A O 1
ATOM 658 N N . GLU A 1 83 ? -9.866 15.682 8.402 1.00 95.44 83 GLU A N 1
ATOM 659 C CA . GLU A 1 83 ? -10.149 15.454 9.825 1.00 95.44 83 GLU A CA 1
ATOM 660 C C . GLU A 1 83 ? -9.962 13.981 10.211 1.00 95.44 83 GLU A C 1
ATOM 662 O O . GLU A 1 83 ? -9.184 13.672 11.118 1.00 95.44 83 GLU A O 1
ATOM 667 N N . VAL A 1 84 ? -10.577 13.058 9.461 1.00 96.94 84 VAL A N 1
ATOM 668 C CA . VAL A 1 84 ? -10.399 11.610 9.670 1.00 96.94 84 VAL A CA 1
ATOM 669 C C . VAL A 1 84 ? -8.933 11.208 9.511 1.00 96.94 84 VAL A C 1
ATOM 671 O O . VAL A 1 84 ? -8.395 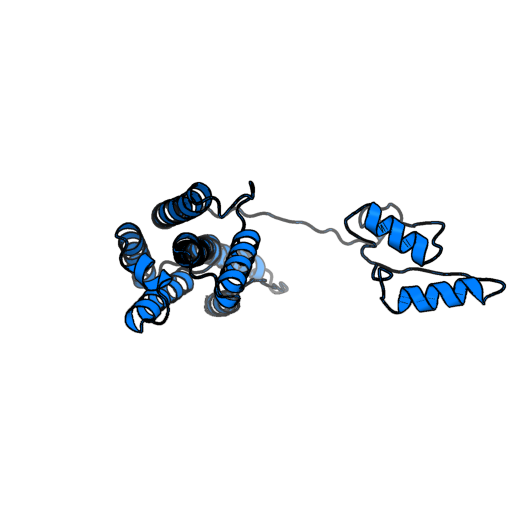10.460 10.334 1.00 96.94 84 VAL A O 1
ATOM 674 N N . LYS A 1 85 ? -8.257 11.727 8.479 1.00 96.88 85 LYS A N 1
ATOM 675 C CA . LYS A 1 85 ? -6.836 11.460 8.237 1.00 96.88 85 LYS A CA 1
ATOM 676 C C . LYS A 1 85 ? -5.990 11.854 9.443 1.00 96.88 85 LYS A C 1
ATOM 678 O O . LYS A 1 85 ? -5.138 11.069 9.847 1.00 96.88 85 LYS A O 1
ATOM 683 N N . ASN A 1 86 ? -6.228 13.027 10.026 1.00 97.50 86 ASN A N 1
ATOM 684 C CA . ASN A 1 86 ? -5.469 13.516 11.176 1.00 97.50 86 ASN A CA 1
ATOM 685 C C . ASN A 1 86 ? -5.672 12.623 12.408 1.00 97.50 86 ASN A C 1
ATOM 687 O O . ASN A 1 86 ? -4.695 12.237 13.051 1.00 97.50 86 ASN A O 1
ATOM 691 N N . LEU A 1 87 ? -6.912 12.206 12.689 1.00 97.94 87 LEU A N 1
ATOM 692 C CA . LEU A 1 87 ? -7.215 11.279 13.787 1.00 97.94 87 LEU A CA 1
ATOM 693 C C . LEU A 1 87 ? -6.474 9.942 13.633 1.00 97.94 87 LEU A C 1
ATOM 695 O O . LEU A 1 87 ? -5.846 9.458 14.580 1.00 97.94 87 LEU A O 1
ATOM 699 N N . LEU A 1 88 ? -6.506 9.356 12.434 1.00 98.12 88 LEU A N 1
ATOM 700 C CA . LEU A 1 88 ? -5.825 8.093 12.146 1.00 98.12 88 LEU A CA 1
ATOM 701 C C . LEU A 1 88 ? -4.298 8.248 12.142 1.00 98.12 88 LEU A C 1
ATOM 703 O O . LEU A 1 88 ? -3.597 7.380 12.670 1.00 98.12 88 LEU A O 1
ATOM 707 N N . ALA A 1 89 ? -3.776 9.346 11.590 1.00 97.44 89 ALA A N 1
ATOM 708 C CA . ALA A 1 89 ? -2.345 9.638 11.529 1.00 97.44 89 ALA A CA 1
ATOM 709 C C . ALA A 1 89 ? -1.743 9.825 12.925 1.00 97.44 89 ALA A C 1
ATOM 711 O O . ALA A 1 89 ? -0.671 9.286 13.203 1.00 97.44 89 ALA A O 1
ATOM 712 N N . ASP A 1 90 ? -2.455 10.497 13.829 1.00 97.75 90 ASP A N 1
ATOM 713 C CA . ASP A 1 90 ? -2.060 10.629 15.230 1.00 97.75 90 ASP A CA 1
ATOM 714 C C . ASP A 1 90 ? -1.940 9.267 15.916 1.00 97.75 90 ASP A C 1
ATOM 716 O O . ASP A 1 90 ? -0.970 8.995 16.629 1.00 97.75 90 ASP A O 1
ATOM 720 N N . LEU A 1 91 ? -2.927 8.390 15.709 1.00 98.00 91 LEU A N 1
ATOM 721 C CA . LEU A 1 91 ? -2.898 7.039 16.264 1.00 98.00 91 LEU A CA 1
ATOM 722 C C . LEU A 1 91 ? -1.755 6.224 15.681 1.00 98.00 91 LEU A C 1
ATOM 724 O O . LEU A 1 91 ? -1.025 5.575 16.430 1.00 98.00 91 LEU A O 1
ATOM 728 N N . TYR A 1 92 ? -1.578 6.279 14.364 1.00 98.06 92 TYR A N 1
ATOM 729 C CA . TYR A 1 92 ? -0.490 5.605 13.676 1.00 98.06 92 TYR A CA 1
ATOM 730 C C . TYR A 1 92 ? 0.866 6.061 14.222 1.00 98.06 92 TYR A C 1
ATOM 732 O O . TYR A 1 92 ? 1.660 5.222 14.652 1.00 98.06 92 TYR A O 1
ATOM 740 N N . LYS A 1 93 ? 1.094 7.377 14.311 1.00 96.69 93 LYS A N 1
ATOM 741 C CA . LYS A 1 93 ? 2.323 7.971 14.850 1.00 96.69 93 LYS A CA 1
ATOM 742 C C . LYS A 1 93 ? 2.604 7.484 16.269 1.00 96.69 93 LYS A C 1
ATOM 744 O O . LYS A 1 93 ? 3.690 6.974 16.518 1.00 96.69 93 LYS A O 1
ATOM 749 N N . LYS A 1 94 ? 1.604 7.498 17.159 1.00 96.88 94 LYS A N 1
ATOM 750 C CA . LYS A 1 94 ? 1.747 6.964 18.526 1.00 96.88 94 LYS A CA 1
ATOM 751 C C . LYS A 1 94 ? 2.193 5.498 18.549 1.00 96.88 94 LYS A C 1
ATOM 753 O O . LYS A 1 94 ? 2.989 5.123 19.404 1.00 96.88 94 LYS A O 1
ATOM 758 N N . LYS A 1 95 ? 1.704 4.655 17.629 1.00 96.81 95 LYS A N 1
ATOM 759 C CA . LYS A 1 95 ? 2.135 3.245 17.542 1.00 96.81 95 LYS A CA 1
ATOM 760 C C . LYS A 1 95 ? 3.552 3.104 17.007 1.00 96.81 95 LYS A C 1
ATOM 762 O O . LYS A 1 95 ? 4.294 2.266 17.508 1.00 96.81 95 LYS A O 1
ATOM 767 N N . ILE A 1 96 ? 3.937 3.920 16.031 1.00 96.56 96 ILE A N 1
ATOM 768 C CA . ILE A 1 96 ? 5.316 3.960 15.542 1.00 96.56 96 ILE A CA 1
ATOM 769 C C . ILE A 1 96 ? 6.276 4.401 16.649 1.00 96.56 96 ILE A C 1
ATOM 771 O O . ILE A 1 96 ? 7.301 3.752 16.855 1.00 96.56 96 ILE A O 1
ATOM 775 N N . ASP A 1 97 ? 5.933 5.455 17.384 1.00 95.75 97 ASP A N 1
ATOM 776 C CA . ASP A 1 97 ? 6.760 5.968 18.474 1.00 95.75 97 ASP A CA 1
ATOM 777 C C . ASP A 1 97 ? 6.857 4.945 19.618 1.00 95.75 97 ASP A C 1
ATOM 779 O O . ASP A 1 97 ? 7.946 4.704 20.131 1.00 95.75 97 ASP A O 1
ATOM 783 N N . GLU A 1 98 ? 5.771 4.226 19.938 1.00 96.00 98 GLU A N 1
ATOM 784 C CA . GLU A 1 98 ? 5.816 3.108 20.893 1.00 96.00 98 GLU A CA 1
ATOM 785 C C . GLU A 1 98 ? 6.788 1.997 20.439 1.00 96.00 98 GLU A C 1
ATOM 787 O O . GLU A 1 98 ? 7.528 1.462 21.263 1.00 96.00 98 GLU A O 1
ATOM 792 N N . LEU A 1 99 ? 6.839 1.650 19.146 1.00 95.75 99 LEU A N 1
ATOM 793 C CA . LEU A 1 99 ? 7.791 0.650 18.629 1.00 95.75 99 LEU A CA 1
ATOM 794 C C . LEU A 1 99 ? 9.248 1.123 18.697 1.00 95.75 99 LEU A C 1
ATOM 796 O O . LEU A 1 99 ? 10.138 0.311 18.970 1.00 95.75 99 LEU A O 1
ATOM 800 N N . LYS A 1 100 ? 9.489 2.415 18.451 1.00 94.38 100 LYS A N 1
ATOM 801 C CA . LYS A 1 100 ? 10.819 3.029 18.556 1.00 94.38 100 LYS A CA 1
ATOM 802 C C . LYS A 1 100 ? 11.292 3.057 20.005 1.00 94.38 100 LYS A C 1
ATOM 804 O O . LYS A 1 100 ? 12.367 2.545 20.290 1.00 94.38 100 LYS A O 1
ATOM 809 N N . ASN A 1 101 ? 10.454 3.537 20.922 1.00 94.69 101 ASN A N 1
ATOM 810 C CA . ASN A 1 101 ? 10.775 3.634 22.350 1.00 94.69 101 ASN A CA 1
ATOM 811 C C . ASN A 1 101 ? 11.021 2.260 22.993 1.00 94.69 101 ASN A C 1
ATOM 813 O O . ASN A 1 101 ? 11.738 2.147 23.981 1.00 94.69 101 ASN A O 1
ATOM 817 N N . ARG A 1 102 ? 10.449 1.194 22.422 1.00 93.69 102 ARG A N 1
ATOM 818 C CA . ARG A 1 102 ? 10.691 -0.197 22.834 1.00 93.69 102 ARG A CA 1
ATOM 819 C C . ARG A 1 102 ? 11.964 -0.812 22.251 1.00 93.69 102 ARG A C 1
ATOM 821 O O . ARG A 1 102 ? 12.197 -1.997 22.493 1.00 93.69 102 ARG A O 1
ATOM 828 N N . ASN A 1 103 ? 12.742 -0.063 21.465 1.00 93.06 103 ASN A N 1
ATOM 829 C CA . ASN A 1 103 ? 13.910 -0.551 20.730 1.00 93.06 103 ASN A CA 1
ATOM 830 C C . ASN A 1 103 ? 13.581 -1.781 19.865 1.00 93.06 103 ASN A C 1
ATOM 832 O O . ASN A 1 103 ? 14.327 -2.755 19.819 1.00 93.06 103 ASN A O 1
ATOM 836 N N . LEU A 1 104 ? 12.420 -1.772 19.203 1.00 90.62 104 LEU A N 1
ATOM 837 C CA . LEU A 1 104 ? 12.025 -2.836 18.271 1.00 90.62 104 LEU A CA 1
ATOM 838 C C . LEU A 1 104 ? 12.121 -2.390 16.812 1.00 90.62 104 LEU A C 1
ATOM 840 O O . LEU A 1 104 ? 12.209 -3.233 15.921 1.00 90.62 104 LEU A O 1
ATOM 844 N N . PHE A 1 105 ? 12.113 -1.080 16.560 1.00 87.94 105 PHE A N 1
ATOM 845 C CA . PHE A 1 105 ? 12.085 -0.516 15.219 1.00 87.94 105 PHE A CA 1
ATOM 846 C C . PHE A 1 105 ? 13.197 0.516 15.023 1.00 87.94 105 PHE A C 1
ATOM 848 O O . PHE A 1 105 ? 13.143 1.615 15.564 1.00 87.94 105 PHE A O 1
ATOM 855 N N . PHE A 1 106 ? 14.202 0.142 14.229 1.00 80.81 106 PHE A N 1
ATOM 856 C CA . PHE A 1 106 ? 15.459 0.889 14.083 1.00 80.81 106 PHE A CA 1
ATOM 857 C C . PHE A 1 106 ? 15.607 1.596 12.729 1.00 80.81 106 PHE A C 1
ATOM 859 O O . PHE A 1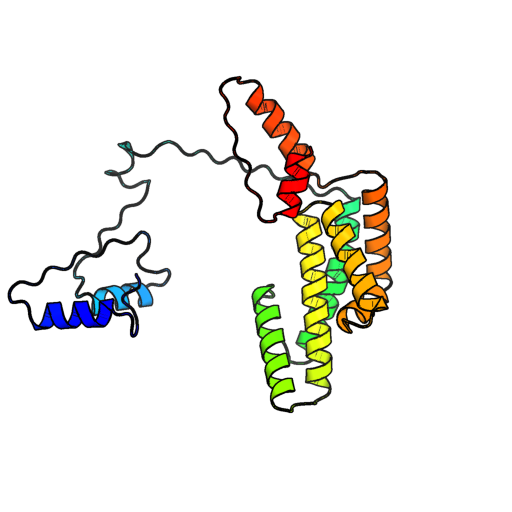 106 ? 16.594 2.284 12.477 1.00 80.81 106 PHE A O 1
ATOM 866 N N . THR A 1 107 ? 14.648 1.424 11.820 1.00 79.88 107 THR A N 1
ATOM 867 C CA . THR A 1 107 ? 14.726 2.010 10.482 1.00 79.88 107 THR A CA 1
ATOM 868 C C . THR A 1 107 ? 14.291 3.475 10.511 1.00 79.88 107 THR A C 1
ATOM 870 O O . THR A 1 107 ? 13.214 3.800 11.007 1.00 79.88 107 THR A O 1
ATOM 873 N N . LYS A 1 108 ? 15.102 4.364 9.917 1.00 77.44 108 LYS A N 1
ATOM 874 C CA . LYS A 1 108 ? 14.755 5.790 9.754 1.00 77.44 108 LYS A CA 1
ATOM 875 C C . LYS A 1 108 ? 13.517 5.988 8.868 1.00 77.44 108 LYS A C 1
ATOM 877 O O . LYS A 1 108 ? 12.716 6.881 9.117 1.00 77.44 108 LYS A O 1
ATOM 882 N N . VAL A 1 109 ? 13.351 5.130 7.859 1.00 82.00 109 VAL A N 1
ATOM 883 C CA . VAL A 1 109 ? 12.229 5.163 6.913 1.00 82.00 109 VAL A CA 1
ATOM 884 C C . VAL A 1 109 ? 11.123 4.203 7.358 1.00 82.00 109 VAL A C 1
ATOM 886 O O . VAL A 1 109 ? 11.278 2.978 7.342 1.00 82.00 109 VAL A O 1
ATOM 889 N N . ILE A 1 110 ? 9.97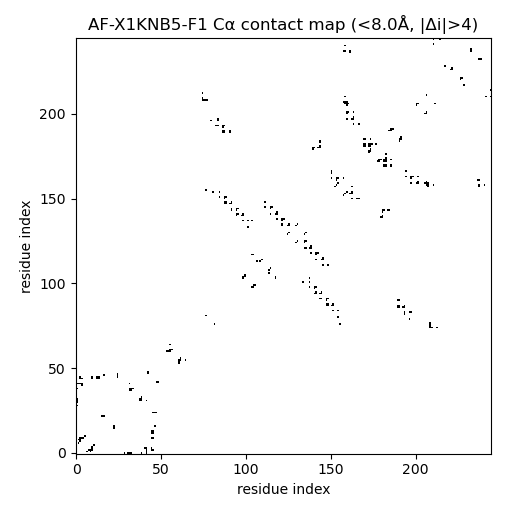7 4.765 7.738 1.00 88.62 110 ILE A N 1
ATOM 890 C CA . ILE A 1 110 ? 8.781 3.997 8.087 1.00 88.62 110 ILE A CA 1
ATOM 891 C C . ILE A 1 110 ? 8.000 3.722 6.800 1.00 88.62 110 ILE A C 1
ATOM 893 O O . ILE A 1 110 ? 7.490 4.643 6.170 1.00 88.62 110 ILE A O 1
ATOM 897 N N . THR A 1 111 ? 7.886 2.453 6.417 1.00 91.44 111 THR A N 1
ATOM 898 C CA . THR A 1 111 ? 7.088 2.015 5.267 1.00 91.44 111 THR A CA 1
ATOM 899 C C . THR A 1 111 ? 6.227 0.822 5.665 1.00 91.44 111 THR A C 1
ATOM 901 O O . THR A 1 111 ? 6.544 0.099 6.611 1.00 91.44 111 THR A O 1
ATOM 904 N N . LYS A 1 112 ? 5.167 0.552 4.897 1.00 92.19 112 LYS A N 1
ATOM 905 C CA . LYS A 1 112 ? 4.369 -0.675 5.051 1.00 92.19 112 LYS A CA 1
ATOM 906 C C . LYS A 1 112 ? 5.253 -1.928 5.003 1.00 92.19 112 LYS A C 1
ATOM 908 O O . LYS A 1 112 ? 5.084 -2.826 5.821 1.00 92.19 112 LYS A O 1
ATOM 913 N N . LYS A 1 113 ? 6.246 -1.947 4.106 1.00 93.50 113 LYS A N 1
ATOM 914 C CA . LYS A 1 113 ? 7.216 -3.042 3.978 1.00 93.50 113 LYS A CA 1
ATOM 915 C C . LYS A 1 113 ? 8.031 -3.240 5.259 1.00 93.50 113 LYS A C 1
ATOM 917 O O . LYS A 1 113 ? 8.084 -4.356 5.761 1.00 93.50 113 LYS A O 1
ATOM 922 N N . THR A 1 114 ? 8.607 -2.174 5.815 1.00 94.94 114 THR A N 1
ATOM 923 C CA . THR A 1 114 ? 9.446 -2.282 7.022 1.00 94.94 114 THR A CA 1
ATOM 924 C C . THR A 1 114 ? 8.636 -2.703 8.250 1.00 94.94 114 THR A C 1
ATOM 926 O O . THR A 1 114 ? 9.142 -3.440 9.094 1.00 94.94 114 THR A O 1
ATOM 929 N N . LEU A 1 115 ? 7.355 -2.323 8.331 1.00 95.69 115 LEU A N 1
ATOM 930 C CA . LEU A 1 115 ? 6.448 -2.826 9.367 1.00 95.69 115 LEU A CA 1
ATOM 931 C C . LEU A 1 115 ? 6.106 -4.312 9.190 1.00 95.69 115 LEU A C 1
ATOM 933 O O . LEU A 1 115 ? 6.085 -5.041 10.177 1.00 95.69 115 LEU A O 1
ATOM 937 N N . ILE A 1 116 ? 5.876 -4.781 7.961 1.00 95.75 116 ILE A N 1
ATOM 938 C CA . ILE A 1 116 ? 5.630 -6.208 7.682 1.00 95.75 116 ILE A CA 1
ATOM 939 C C . ILE A 1 116 ? 6.872 -7.046 8.015 1.00 95.75 116 ILE A C 1
ATOM 941 O O . ILE A 1 116 ? 6.762 -8.091 8.656 1.00 95.75 116 ILE A O 1
ATOM 945 N N . GLU A 1 117 ? 8.063 -6.575 7.641 1.00 95.06 117 GLU A N 1
ATOM 946 C CA . GLU A 1 117 ? 9.332 -7.230 7.981 1.00 95.06 117 GLU A CA 1
ATOM 947 C C . GLU A 1 117 ? 9.542 -7.298 9.501 1.00 95.06 117 GLU A C 1
ATOM 949 O O . GLU A 1 117 ? 9.928 -8.348 10.025 1.00 95.06 117 GLU A O 1
ATOM 954 N N . LEU A 1 118 ? 9.224 -6.215 10.223 1.00 95.50 118 LEU A N 1
ATOM 955 C CA . LEU A 1 118 ? 9.234 -6.209 11.685 1.00 95.50 118 LEU A CA 1
ATOM 956 C C . LEU A 1 118 ? 8.240 -7.230 12.251 1.00 95.50 118 LEU A C 1
ATOM 958 O O . LEU A 1 118 ? 8.603 -8.006 13.135 1.00 95.50 118 LEU A O 1
ATOM 962 N N . GLN A 1 119 ? 7.004 -7.251 11.752 1.00 95.88 119 GLN A N 1
ATOM 963 C CA . GLN A 1 119 ? 5.979 -8.183 12.213 1.00 95.88 119 GLN A CA 1
ATOM 964 C C . GLN A 1 119 ? 6.435 -9.635 12.036 1.00 95.88 119 GLN A C 1
ATOM 966 O O . GLN A 1 119 ? 6.348 -10.412 12.986 1.00 95.88 119 GLN A O 1
ATOM 971 N N . ALA A 1 120 ? 6.995 -9.978 10.873 1.00 96.31 120 ALA A N 1
ATOM 972 C CA . ALA A 1 120 ? 7.538 -11.305 10.597 1.00 96.31 120 ALA A CA 1
ATOM 973 C C . ALA A 1 120 ? 8.713 -11.656 11.528 1.00 96.31 120 ALA A C 1
ATOM 975 O O . ALA A 1 120 ? 8.797 -12.777 12.030 1.00 96.31 120 ALA A O 1
ATOM 976 N N . LYS A 1 121 ? 9.607 -10.697 11.814 1.00 95.38 121 LYS A N 1
ATOM 977 C CA . LYS A 1 121 ? 10.705 -10.884 12.778 1.00 95.38 121 LYS A CA 1
ATOM 978 C C . LYS A 1 121 ? 10.175 -11.193 14.182 1.00 95.38 121 LYS A C 1
ATOM 980 O O . LYS A 1 121 ? 10.654 -12.133 14.812 1.00 95.38 121 LYS A O 1
ATOM 985 N N . LEU A 1 122 ? 9.191 -10.430 14.659 1.00 95.50 122 LEU A N 1
ATOM 986 C CA . LEU A 1 122 ? 8.586 -10.627 15.981 1.00 95.50 122 LEU A CA 1
ATOM 987 C C . LEU A 1 122 ? 7.819 -11.954 16.061 1.00 95.50 122 LEU A C 1
ATOM 989 O O . LEU A 1 122 ? 7.923 -12.651 17.065 1.00 95.50 122 LEU A O 1
ATOM 993 N N . GLN A 1 123 ? 7.110 -12.340 14.997 1.00 95.19 123 GLN A N 1
ATOM 994 C CA . GLN A 1 123 ? 6.441 -13.642 14.905 1.00 95.19 123 GLN A CA 1
ATOM 995 C C . GLN A 1 123 ? 7.431 -14.805 14.996 1.00 95.19 123 GLN A C 1
ATOM 997 O O . GLN A 1 123 ? 7.197 -15.728 15.770 1.00 95.19 123 GLN A O 1
ATOM 1002 N N . ARG A 1 124 ? 8.556 -14.745 14.267 1.00 96.31 124 ARG A N 1
ATOM 1003 C CA . ARG A 1 124 ? 9.602 -15.778 14.343 1.00 96.31 124 ARG A CA 1
ATOM 1004 C C . ARG A 1 124 ? 10.199 -15.900 15.743 1.00 96.31 124 ARG A C 1
ATOM 1006 O O . ARG A 1 124 ? 10.375 -17.016 16.211 1.00 96.31 124 ARG A O 1
ATOM 1013 N N . ALA A 1 125 ? 10.454 -14.778 16.418 1.00 94.69 125 ALA A N 1
ATOM 1014 C CA . ALA A 1 125 ? 10.950 -14.798 17.795 1.00 94.69 125 ALA A CA 1
ATOM 1015 C C . ALA A 1 125 ? 9.955 -15.482 18.751 1.00 94.69 125 ALA A C 1
ATOM 1017 O O . ALA A 1 125 ? 10.349 -16.291 19.585 1.00 94.69 125 ALA A O 1
ATOM 1018 N N . ILE A 1 126 ? 8.656 -15.207 18.609 1.00 94.75 126 ILE A N 1
ATOM 1019 C CA . ILE A 1 126 ? 7.619 -15.867 19.417 1.00 94.75 126 ILE A CA 1
ATOM 1020 C C . ILE A 1 126 ? 7.556 -17.366 19.105 1.00 94.75 126 ILE A C 1
ATOM 1022 O O . ILE A 1 126 ? 7.482 -18.176 20.026 1.00 94.75 126 ILE A O 1
ATOM 1026 N N . ALA A 1 127 ? 7.615 -17.736 17.822 1.00 95.12 127 ALA A N 1
ATOM 1027 C CA . ALA A 1 127 ? 7.597 -19.129 17.381 1.00 95.12 127 ALA A CA 1
ATOM 1028 C C . ALA A 1 127 ? 8.817 -19.920 17.880 1.00 95.12 127 ALA A C 1
ATOM 1030 O O . ALA A 1 127 ? 8.686 -21.096 18.196 1.00 95.12 127 ALA A O 1
ATOM 1031 N N . SER A 1 128 ? 9.976 -19.270 18.036 1.00 94.69 128 SER A N 1
ATOM 1032 C CA . SER A 1 128 ? 11.171 -19.868 18.643 1.00 94.69 128 SER A CA 1
ATOM 1033 C C . SER A 1 128 ? 11.126 -19.911 20.179 1.00 94.69 128 SER A C 1
ATOM 1035 O O . SER A 1 128 ? 12.159 -20.100 20.814 1.00 94.69 128 SER A O 1
ATOM 1037 N N . GLY A 1 129 ? 9.964 -19.672 20.797 1.00 93.00 129 GLY A N 1
ATOM 1038 C CA . GLY A 1 129 ? 9.763 -19.751 22.246 1.00 93.00 129 GLY A CA 1
ATOM 1039 C C . GLY A 1 129 ? 10.026 -18.456 23.022 1.00 93.00 129 GLY A C 1
ATOM 1040 O O . GLY A 1 129 ? 9.843 -18.438 24.239 1.00 93.00 129 GLY A O 1
ATOM 1041 N N . ASN A 1 130 ? 10.397 -17.348 22.367 1.00 91.69 130 ASN A N 1
ATOM 1042 C CA . ASN A 1 130 ? 10.627 -16.079 23.059 1.00 91.69 130 ASN A CA 1
ATOM 1043 C C . ASN A 1 130 ? 9.295 -15.418 23.457 1.00 91.69 130 ASN A C 1
ATOM 1045 O O . ASN A 1 130 ? 8.655 -14.716 22.670 1.00 91.69 130 ASN A O 1
ATOM 1049 N N . LYS A 1 131 ? 8.894 -15.623 24.715 1.00 91.19 131 LYS A N 1
ATOM 1050 C CA . LYS A 1 131 ? 7.680 -15.048 25.320 1.00 91.19 131 LYS A CA 1
ATOM 1051 C C . LYS A 1 131 ? 7.934 -13.736 26.073 1.00 91.19 131 LYS A C 1
ATOM 1053 O O . LYS A 1 131 ? 7.094 -13.319 26.867 1.00 91.19 131 LYS A O 1
ATOM 1058 N N . HIS A 1 132 ? 9.066 -13.065 25.840 1.00 94.25 132 HIS A N 1
ATOM 1059 C CA . HIS A 1 132 ? 9.382 -11.813 26.524 1.00 94.25 132 HIS A CA 1
ATOM 1060 C C . HIS A 1 132 ? 8.286 -10.762 26.285 1.00 94.25 132 HIS A C 1
ATOM 1062 O O . HIS A 1 132 ? 7.866 -10.527 25.146 1.00 94.25 132 HIS A O 1
ATOM 1068 N N . PHE A 1 133 ? 7.846 -10.083 27.352 1.00 92.94 133 PHE A N 1
ATOM 1069 C CA . PHE A 1 133 ? 6.726 -9.135 27.300 1.00 92.94 133 PHE A CA 1
ATOM 1070 C C . PHE A 1 133 ? 6.904 -8.066 26.214 1.00 92.94 133 PHE A C 1
ATOM 1072 O O . PHE A 1 133 ? 5.958 -7.750 25.493 1.00 92.94 133 PHE A O 1
ATOM 1079 N N . ASN A 1 134 ? 8.127 -7.554 26.035 1.00 94.69 134 ASN A N 1
ATOM 1080 C CA . ASN A 1 134 ? 8.406 -6.554 25.002 1.00 94.69 134 ASN A CA 1
ATOM 1081 C C . ASN A 1 134 ? 8.130 -7.074 23.576 1.00 94.69 134 ASN A C 1
ATOM 1083 O O . ASN A 1 134 ? 7.599 -6.331 22.756 1.00 94.69 134 ASN A O 1
ATOM 1087 N N . ILE A 1 135 ? 8.409 -8.351 23.289 1.00 94.75 135 ILE A N 1
ATOM 1088 C CA . ILE A 1 135 ? 8.146 -8.970 21.979 1.00 94.75 135 ILE A CA 1
ATOM 1089 C C . ILE A 1 135 ? 6.639 -9.167 21.777 1.00 94.75 135 ILE A C 1
ATOM 1091 O O . ILE A 1 135 ? 6.097 -8.772 20.742 1.00 94.75 135 ILE A O 1
ATOM 1095 N N . LEU A 1 136 ? 5.946 -9.698 22.790 1.00 93.75 136 LEU A N 1
ATOM 1096 C CA . LEU A 1 136 ? 4.493 -9.917 22.762 1.00 93.75 136 LEU A CA 1
ATOM 1097 C C . LEU A 1 136 ? 3.707 -8.602 22.638 1.00 93.75 136 LEU A C 1
ATOM 1099 O O . LEU A 1 136 ? 2.710 -8.513 21.916 1.00 93.75 136 LEU A O 1
ATOM 1103 N N . ARG A 1 137 ? 4.163 -7.547 23.314 1.00 94.56 137 ARG A N 1
ATOM 1104 C CA . ARG A 1 137 ? 3.592 -6.209 23.167 1.00 94.56 137 ARG A CA 1
ATOM 1105 C C . ARG A 1 137 ? 3.949 -5.615 21.808 1.00 94.56 137 ARG A C 1
ATOM 1107 O O . ARG A 1 137 ? 3.067 -5.086 21.135 1.00 94.56 137 ARG A O 1
ATOM 1114 N N . GLY A 1 138 ? 5.199 -5.762 21.381 1.00 95.75 138 GLY A N 1
ATOM 1115 C CA . GLY A 1 138 ? 5.707 -5.294 20.097 1.00 95.75 138 GLY A CA 1
ATOM 1116 C C . GLY A 1 138 ? 4.907 -5.811 18.908 1.00 95.75 138 GLY A C 1
ATOM 1117 O O . GLY A 1 138 ? 4.499 -5.016 18.064 1.00 95.75 138 GLY A O 1
ATOM 1118 N N . ILE A 1 139 ? 4.605 -7.115 18.860 1.00 95.50 139 ILE A N 1
ATOM 1119 C CA . ILE A 1 139 ? 3.830 -7.698 17.752 1.00 95.50 139 ILE A CA 1
ATOM 1120 C C . ILE A 1 139 ? 2.415 -7.112 17.692 1.00 95.50 139 ILE A C 1
ATOM 1122 O O . ILE A 1 139 ? 1.913 -6.819 16.606 1.00 95.50 139 ILE A O 1
ATOM 1126 N N . SER A 1 140 ? 1.791 -6.873 18.849 1.00 95.19 140 SER A N 1
ATOM 1127 C CA . SER A 1 140 ? 0.466 -6.253 18.927 1.00 95.19 140 SER A CA 1
ATOM 1128 C C . SER A 1 140 ? 0.497 -4.799 18.454 1.00 95.19 140 SER A C 1
ATOM 1130 O O . SER A 1 140 ? -0.350 -4.397 17.658 1.00 95.19 140 SER A O 1
ATOM 1132 N N . VAL A 1 141 ? 1.482 -4.010 18.892 1.00 96.94 141 VAL A N 1
ATOM 1133 C CA . VAL A 1 141 ? 1.643 -2.602 18.484 1.00 96.94 141 VAL A CA 1
ATOM 1134 C C . VAL A 1 141 ? 1.966 -2.499 16.992 1.00 96.94 141 VAL A C 1
ATOM 1136 O O . VAL A 1 141 ? 1.375 -1.679 16.294 1.00 96.94 141 VAL A O 1
ATOM 1139 N N . CYS A 1 142 ? 2.830 -3.374 16.476 1.00 97.19 142 CYS A N 1
ATOM 1140 C CA . CYS A 1 142 ? 3.162 -3.451 15.055 1.00 97.19 142 CYS A CA 1
ATOM 1141 C C . CYS A 1 142 ? 1.928 -3.792 14.209 1.00 97.19 142 CYS A C 1
ATOM 1143 O O . CYS A 1 142 ? 1.633 -3.099 13.236 1.00 97.19 142 CYS A O 1
ATOM 1145 N N . ALA A 1 143 ? 1.128 -4.774 14.636 1.00 97.12 143 ALA A N 1
ATOM 1146 C CA . ALA A 1 143 ? -0.135 -5.100 13.981 1.00 97.12 143 ALA A CA 1
ATOM 1147 C C . ALA A 1 143 ? -1.141 -3.935 14.019 1.00 97.12 143 ALA A C 1
ATOM 1149 O O . ALA A 1 143 ? -1.900 -3.761 13.065 1.00 97.12 143 ALA A O 1
ATOM 1150 N N . GLN A 1 144 ? -1.157 -3.131 15.091 1.00 97.88 144 GLN A N 1
ATOM 1151 C CA . GLN A 1 144 ? -1.978 -1.917 15.155 1.00 97.88 144 GLN A CA 1
ATOM 1152 C C . GLN A 1 144 ? -1.493 -0.862 14.155 1.00 97.88 144 GLN A C 1
ATOM 1154 O O . GLN A 1 144 ? -2.307 -0.316 13.416 1.00 97.88 144 GLN A O 1
ATOM 1159 N N . ALA A 1 145 ? -0.180 -0.613 14.086 1.00 97.69 145 ALA A N 1
ATOM 1160 C CA . ALA A 1 145 ? 0.408 0.325 13.132 1.00 97.69 145 ALA A CA 1
ATOM 1161 C C . ALA A 1 145 ? 0.092 -0.073 11.682 1.00 97.69 145 ALA A C 1
ATOM 1163 O O . ALA A 1 145 ? -0.352 0.767 10.909 1.00 97.69 145 ALA A O 1
ATOM 1164 N N . ILE A 1 146 ? 0.223 -1.356 11.326 1.00 97.94 146 ILE A N 1
ATOM 1165 C CA . ILE A 1 146 ? -0.122 -1.854 9.983 1.00 97.94 146 ILE A CA 1
ATOM 1166 C C . ILE A 1 146 ? -1.602 -1.602 9.667 1.00 97.94 146 ILE A C 1
ATOM 1168 O O . ILE A 1 146 ? -1.920 -1.096 8.593 1.00 97.94 146 ILE A O 1
ATOM 1172 N N . LYS A 1 147 ? -2.509 -1.909 10.604 1.00 98.00 147 LYS A N 1
ATOM 1173 C CA . LYS A 1 147 ? -3.953 -1.716 10.409 1.00 98.00 147 LYS A CA 1
ATOM 1174 C C . LYS A 1 147 ? -4.344 -0.241 10.265 1.00 98.00 147 LYS A C 1
ATOM 1176 O O . LYS A 1 147 ? -5.173 0.081 9.417 1.00 98.00 147 LYS A O 1
ATOM 1181 N N . LEU A 1 148 ? -3.754 0.641 11.070 1.00 98.19 148 LEU A N 1
ATOM 1182 C CA . LEU A 1 148 ? -3.987 2.088 10.999 1.00 98.19 148 LEU A CA 1
ATOM 1183 C C . LEU A 1 148 ? -3.387 2.690 9.725 1.00 98.19 148 LEU A C 1
ATOM 1185 O O . LEU A 1 148 ? -4.052 3.460 9.043 1.00 98.19 148 LEU A O 1
ATOM 1189 N N . GLY A 1 149 ? -2.164 2.290 9.367 1.00 97.38 149 GLY A N 1
ATOM 1190 C CA . GLY A 1 149 ? -1.518 2.704 8.124 1.00 97.38 149 GLY A CA 1
ATOM 1191 C C . GLY A 1 149 ? -2.323 2.279 6.898 1.00 97.38 149 GLY A C 1
ATOM 1192 O O . GLY A 1 149 ? -2.463 3.060 5.964 1.00 97.38 149 GLY A O 1
ATOM 1193 N N . HIS A 1 150 ? -2.926 1.087 6.932 1.00 96.00 150 HIS A N 1
ATOM 1194 C CA . HIS A 1 150 ? -3.837 0.668 5.876 1.00 96.00 150 HIS A CA 1
ATOM 1195 C C . HIS A 1 150 ? -5.110 1.523 5.839 1.00 96.00 150 HIS A C 1
ATOM 1197 O O . HIS A 1 150 ? -5.478 1.967 4.764 1.00 96.00 150 HIS A O 1
ATOM 1203 N N . ALA A 1 151 ? -5.739 1.843 6.977 1.00 97.00 151 ALA A N 1
ATOM 1204 C CA . ALA A 1 151 ? -6.901 2.743 6.997 1.00 97.00 151 ALA A CA 1
ATOM 1205 C C . ALA A 1 151 ? -6.603 4.102 6.330 1.00 97.00 151 ALA A C 1
ATOM 1207 O O . ALA A 1 151 ? -7.394 4.586 5.526 1.00 97.00 151 ALA A O 1
ATOM 1208 N N . ILE A 1 152 ? -5.436 4.686 6.630 1.00 96.62 152 ILE A N 1
ATOM 1209 C CA . ILE A 1 152 ? -4.975 5.943 6.020 1.00 96.62 152 ILE A CA 1
ATOM 1210 C C . ILE A 1 152 ? -4.772 5.766 4.510 1.00 96.62 152 ILE A C 1
ATOM 1212 O O . ILE A 1 152 ? -5.255 6.583 3.733 1.00 96.62 152 ILE A O 1
ATOM 1216 N N . GLU A 1 153 ? -4.115 4.681 4.089 1.00 94.00 153 GLU A N 1
ATOM 1217 C CA . GLU A 1 153 ? -3.933 4.349 2.671 1.00 94.00 153 GLU A CA 1
ATOM 1218 C C . GLU A 1 153 ? -5.285 4.291 1.944 1.00 94.00 153 GLU A C 1
ATOM 1220 O O . GLU A 1 153 ? -5.433 4.877 0.872 1.00 94.00 153 GLU A O 1
ATOM 1225 N N . LEU A 1 154 ? -6.294 3.646 2.537 1.00 93.69 154 LEU A N 1
ATOM 1226 C CA . LEU A 1 154 ? -7.631 3.546 1.949 1.00 93.69 154 LEU A CA 1
ATOM 1227 C C . LEU A 1 154 ? -8.338 4.893 1.862 1.00 93.69 154 LEU A C 1
ATOM 1229 O O . LEU A 1 154 ? -8.927 5.185 0.827 1.00 93.69 154 LEU A O 1
ATOM 1233 N N . LEU A 1 155 ? -8.219 5.735 2.887 1.00 94.69 155 LEU A N 1
ATOM 1234 C CA . LEU A 1 155 ? -8.776 7.087 2.881 1.00 94.69 155 LEU A CA 1
ATOM 1235 C C . LEU A 1 155 ? -8.202 7.965 1.757 1.00 94.69 155 LEU A C 1
ATOM 1237 O O . LEU A 1 155 ? -8.923 8.772 1.183 1.00 94.69 155 LEU A O 1
ATOM 1241 N N . GLU A 1 156 ? -6.906 7.839 1.463 1.00 91.00 156 GLU A N 1
ATOM 1242 C CA . GLU A 1 156 ? -6.203 8.683 0.481 1.00 91.00 156 GLU A CA 1
ATOM 1243 C C . GLU A 1 156 ? -6.317 8.179 -0.965 1.00 91.00 156 GLU A C 1
ATOM 1245 O O . GLU A 1 156 ? -6.088 8.918 -1.940 1.00 91.00 156 GLU A O 1
ATOM 1250 N N . THR A 1 157 ? -6.576 6.881 -1.120 1.00 85.56 157 THR A N 1
ATOM 1251 C CA . THR A 1 157 ? -6.459 6.210 -2.415 1.00 85.56 157 THR A CA 1
ATOM 1252 C C . THR A 1 157 ? -7.749 5.563 -2.892 1.00 85.56 157 THR A C 1
ATOM 1254 O O . THR A 1 157 ? -7.883 5.396 -4.103 1.00 85.56 157 THR A O 1
ATOM 1257 N N . GLN A 1 158 ? -8.682 5.233 -1.995 1.00 86.88 158 GLN A N 1
ATOM 1258 C CA . GLN A 1 158 ? -9.874 4.434 -2.288 1.00 86.88 158 GLN A CA 1
ATOM 1259 C C . GLN A 1 158 ? -11.174 5.134 -1.864 1.00 86.88 158 GLN A C 1
ATOM 1261 O O . GLN A 1 158 ? -11.185 6.293 -1.460 1.00 86.88 158 GLN A O 1
ATOM 1266 N N . THR A 1 159 ? -12.289 4.428 -2.026 1.00 89.50 159 THR A N 1
ATOM 1267 C CA . THR A 1 159 ? -13.657 4.912 -1.808 1.00 89.50 159 THR A CA 1
ATOM 1268 C C . THR A 1 159 ? -14.022 4.933 -0.323 1.00 89.50 159 THR A C 1
ATOM 1270 O O . THR A 1 159 ? -13.498 4.140 0.467 1.00 89.50 159 THR A O 1
ATOM 1273 N N . ILE A 1 160 ? -14.948 5.815 0.067 1.00 93.12 160 ILE A N 1
ATOM 1274 C CA . ILE A 1 160 ? -15.453 5.885 1.449 1.00 93.12 160 ILE A CA 1
ATOM 1275 C C . ILE A 1 160 ? -16.129 4.570 1.825 1.00 93.12 160 ILE A C 1
ATOM 1277 O O . ILE A 1 160 ? -15.891 4.058 2.918 1.00 93.12 160 ILE A O 1
ATOM 1281 N N . THR A 1 161 ? -16.870 3.971 0.889 1.00 91.00 161 THR A N 1
ATOM 1282 C CA . THR A 1 161 ? -17.454 2.634 1.052 1.00 91.00 161 THR A CA 1
ATOM 1283 C C . THR A 1 161 ? -16.410 1.597 1.474 1.00 91.00 161 THR A C 1
ATOM 1285 O O . THR A 1 161 ? -16.640 0.810 2.391 1.00 91.00 161 THR A O 1
ATOM 1288 N N . TYR A 1 162 ? -15.235 1.594 0.839 1.00 91.06 162 TYR A N 1
ATOM 1289 C CA . TYR A 1 162 ? -14.215 0.593 1.137 1.00 91.06 162 TYR A CA 1
ATOM 1290 C C . TYR A 1 162 ? -13.552 0.827 2.498 1.00 91.06 162 TYR A C 1
ATOM 1292 O O . TYR A 1 162 ? -13.367 -0.116 3.272 1.00 91.06 162 TYR A O 1
ATOM 1300 N N . LEU A 1 163 ? -13.243 2.083 2.829 1.00 94.81 163 LEU A N 1
ATOM 1301 C CA . LEU A 1 163 ? -12.725 2.432 4.150 1.00 94.81 163 LEU A CA 1
ATOM 1302 C C . LEU A 1 163 ? -13.729 2.086 5.260 1.00 94.81 163 LEU A C 1
ATOM 1304 O O . LEU A 1 163 ? -13.334 1.503 6.269 1.00 94.81 163 LEU A O 1
ATOM 1308 N N . HIS A 1 164 ? -15.012 2.392 5.057 1.00 95.62 164 HIS A N 1
ATOM 1309 C CA . HIS A 1 164 ? -16.088 2.036 5.978 1.00 95.62 164 HIS A CA 1
ATOM 1310 C C . HIS A 1 164 ? -16.119 0.523 6.237 1.00 95.62 164 HIS A C 1
ATOM 1312 O O . HIS A 1 164 ? -15.990 0.096 7.385 1.00 95.62 164 HIS A O 1
ATOM 1318 N N . ASN A 1 165 ? -16.178 -0.290 5.177 1.00 94.44 165 ASN A N 1
ATOM 1319 C CA . ASN A 1 165 ? -16.221 -1.751 5.290 1.00 94.44 165 ASN A CA 1
ATOM 1320 C C . ASN A 1 165 ? -14.973 -2.313 5.987 1.00 94.44 165 ASN A C 1
ATOM 1322 O O . ASN A 1 165 ? -15.063 -3.224 6.813 1.00 94.44 165 ASN A O 1
ATOM 1326 N N . TYR A 1 166 ? -13.798 -1.748 5.701 1.00 96.44 166 TYR A N 1
ATOM 1327 C CA . TYR A 1 166 ? -12.566 -2.116 6.389 1.00 96.44 166 TYR A CA 1
ATOM 1328 C C . TYR A 1 166 ? -12.633 -1.811 7.894 1.00 96.44 166 TYR A C 1
ATOM 1330 O O . TYR A 1 166 ? -12.292 -2.671 8.710 1.00 96.44 166 TYR A O 1
ATOM 1338 N N . MET A 1 167 ? -13.085 -0.613 8.281 1.00 97.88 167 MET A N 1
ATOM 1339 C CA . MET A 1 167 ? -13.218 -0.236 9.692 1.00 97.88 167 MET A CA 1
ATOM 1340 C C . MET A 1 167 ? -14.278 -1.084 10.406 1.00 97.88 167 MET A C 1
ATOM 1342 O O . MET A 1 167 ? -14.027 -1.537 11.523 1.00 97.88 167 MET A O 1
ATOM 1346 N N . GLN A 1 168 ? -15.403 -1.384 9.754 1.00 97.31 168 GLN A N 1
ATOM 1347 C CA . GLN A 1 168 ? -16.431 -2.285 10.276 1.00 97.31 168 GLN A CA 1
ATOM 1348 C C . GLN A 1 168 ? -15.875 -3.698 10.525 1.00 97.31 168 GLN A C 1
ATOM 1350 O O . GLN A 1 168 ? -16.050 -4.250 11.611 1.00 97.31 168 GLN A O 1
ATOM 1355 N N . ASN A 1 169 ? -15.102 -4.252 9.587 1.00 97.38 169 ASN A N 1
ATOM 1356 C CA . ASN A 1 169 ? -14.432 -5.543 9.771 1.00 97.38 169 ASN A CA 1
ATOM 1357 C C . ASN A 1 169 ? -13.454 -5.525 10.970 1.00 97.38 169 ASN A C 1
ATOM 1359 O O . ASN A 1 169 ? -13.290 -6.529 11.665 1.00 97.38 169 ASN A O 1
ATOM 1363 N N . LEU A 1 170 ? -12.823 -4.387 11.291 1.00 97.94 170 LEU A N 1
ATOM 1364 C CA . LEU A 1 170 ? -12.026 -4.275 12.521 1.00 97.94 170 LEU A CA 1
ATOM 1365 C C . LEU A 1 170 ? -12.890 -4.394 13.788 1.00 97.94 170 LEU A C 1
ATOM 1367 O O . LEU A 1 170 ? -12.460 -5.048 14.743 1.00 97.94 170 LEU A O 1
ATOM 1371 N N . TYR A 1 171 ? -14.099 -3.826 13.803 1.00 97.94 171 TYR A N 1
ATOM 1372 C CA . TYR A 1 171 ? -15.063 -4.037 14.892 1.00 97.94 171 TYR A CA 1
ATOM 1373 C C . TYR A 1 171 ? -15.505 -5.502 14.986 1.00 97.94 171 TYR A C 1
ATOM 1375 O O . TYR A 1 171 ? -15.527 -6.064 16.082 1.00 97.94 171 TYR A O 1
ATOM 1383 N N . GLU A 1 172 ? -15.775 -6.159 13.859 1.00 97.62 172 GLU A N 1
ATOM 1384 C CA . GLU A 1 172 ? -16.156 -7.577 13.826 1.00 97.62 172 GLU A CA 1
ATOM 1385 C C . GLU A 1 172 ? -15.036 -8.488 14.347 1.00 97.62 172 GLU A C 1
ATOM 1387 O O . GLU A 1 172 ? -15.272 -9.337 15.209 1.00 97.62 172 GLU A O 1
ATOM 1392 N N . GLN A 1 173 ? -13.792 -8.264 13.913 1.00 96.69 173 GLN A N 1
ATOM 1393 C CA . GLN A 1 173 ? -12.616 -8.979 14.425 1.00 96.69 173 GLN A CA 1
ATOM 1394 C C . GLN A 1 173 ? -12.405 -8.767 15.927 1.00 96.69 173 GLN A C 1
ATOM 1396 O O . GLN A 1 173 ? -11.897 -9.661 16.609 1.00 96.69 173 GLN A O 1
ATOM 1401 N N . ALA A 1 174 ? -12.743 -7.583 16.443 1.00 96.38 174 ALA A N 1
ATOM 1402 C CA . ALA A 1 174 ? -12.675 -7.297 17.867 1.00 96.38 174 ALA A CA 1
ATOM 1403 C C . ALA A 1 174 ? -13.758 -8.058 18.646 1.00 96.38 174 ALA A C 1
ATOM 1405 O O . ALA A 1 174 ? -13.432 -8.681 19.659 1.00 96.38 174 ALA A O 1
ATOM 1406 N N . LYS A 1 175 ? -15.004 -8.057 18.147 1.00 96.06 175 LYS A N 1
ATOM 1407 C CA . LYS A 1 175 ? -16.156 -8.765 18.734 1.00 96.06 175 LYS A CA 1
ATOM 1408 C C . LYS A 1 175 ? -15.959 -10.282 18.749 1.00 96.06 175 LYS A C 1
ATOM 1410 O O . LYS A 1 175 ? -16.227 -10.916 19.757 1.00 96.06 175 LYS A O 1
ATOM 1415 N N . GLN A 1 176 ? -15.443 -10.851 17.659 1.00 96.00 176 GLN A N 1
ATOM 1416 C CA . GLN A 1 176 ? -15.160 -12.290 17.522 1.00 96.00 176 GLN A CA 1
ATOM 1417 C C . GLN A 1 176 ? -13.840 -12.716 18.180 1.00 96.00 176 GLN A C 1
ATOM 1419 O O . GLN A 1 176 ? -13.380 -13.837 17.999 1.00 96.00 176 GLN A O 1
ATOM 1424 N N . GLU A 1 177 ? -13.167 -11.795 18.862 1.00 92.88 177 GLU A N 1
ATOM 1425 C CA . GLU A 1 177 ? -11.884 -12.011 19.519 1.00 92.88 177 GLU A CA 1
ATOM 1426 C C . GLU A 1 177 ? -10.707 -12.465 18.638 1.00 92.88 177 GLU A C 1
ATOM 1428 O O . GLU A 1 177 ? -9.626 -12.763 19.146 1.00 92.88 177 GLU A O 1
ATOM 1433 N N . LYS A 1 178 ? -10.854 -12.406 17.312 1.00 91.50 178 LYS A N 1
ATOM 1434 C CA . LYS A 1 178 ? -9.860 -12.877 16.332 1.00 91.50 178 LYS A CA 1
ATOM 1435 C C . LYS A 1 178 ? -8.571 -12.053 16.304 1.00 91.50 178 LYS A C 1
ATOM 1437 O O . LYS A 1 178 ? -7.552 -12.508 15.793 1.00 91.50 178 LYS A O 1
ATOM 1442 N N . SER A 1 179 ? -8.592 -10.816 16.807 1.00 92.25 179 SER A N 1
ATOM 1443 C CA . SER A 1 179 ? -7.457 -9.893 16.693 1.00 92.25 179 SER A CA 1
ATOM 1444 C C . SER A 1 179 ? -7.324 -8.986 17.915 1.00 92.25 179 SER A C 1
ATOM 1446 O O . SER A 1 179 ? -8.064 -8.014 18.078 1.00 92.25 179 SER A O 1
ATOM 1448 N N . LYS A 1 180 ? -6.297 -9.232 18.744 1.00 91.88 180 LYS A N 1
ATOM 1449 C CA . LYS A 1 180 ? -5.937 -8.353 19.878 1.00 91.88 180 LYS A CA 1
ATOM 1450 C C . LYS A 1 180 ? -5.652 -6.915 19.431 1.00 91.88 180 LYS A C 1
ATOM 1452 O O . LYS A 1 180 ? -6.036 -5.967 20.109 1.00 91.88 180 LYS A O 1
ATOM 1457 N N . ALA A 1 181 ? -5.012 -6.750 18.272 1.00 95.00 181 ALA A N 1
ATOM 1458 C CA . ALA A 1 181 ? -4.745 -5.437 17.692 1.00 95.00 181 ALA A CA 1
ATOM 1459 C C . ALA A 1 181 ? -6.041 -4.704 17.312 1.00 95.00 181 ALA A C 1
ATOM 1461 O O . ALA A 1 181 ? -6.165 -3.519 17.604 1.00 95.00 181 ALA A O 1
ATOM 1462 N N . ALA A 1 182 ? -7.010 -5.406 16.711 1.00 96.31 182 ALA A N 1
ATOM 1463 C CA . ALA A 1 182 ? -8.307 -4.818 16.377 1.00 96.31 182 ALA A CA 1
ATOM 1464 C C . ALA A 1 182 ? -9.061 -4.410 17.649 1.00 96.31 182 ALA A C 1
ATOM 1466 O O . ALA A 1 182 ? -9.461 -3.255 17.752 1.00 96.31 182 ALA A O 1
ATOM 1467 N N . LYS A 1 183 ? -9.122 -5.289 18.667 1.00 96.69 183 LYS A N 1
ATOM 1468 C CA . LYS A 1 183 ? -9.703 -4.960 19.985 1.00 96.69 183 LYS A CA 1
ATOM 1469 C C . LYS A 1 183 ? -9.113 -3.678 20.579 1.00 96.69 183 LYS A C 1
ATOM 1471 O O . LYS A 1 183 ? -9.846 -2.866 21.132 1.00 96.69 183 LYS A O 1
ATOM 1476 N N . GLN A 1 184 ? -7.797 -3.491 20.481 1.00 95.69 184 GLN A N 1
ATOM 1477 C CA . GLN A 1 184 ? -7.142 -2.307 21.035 1.00 95.69 184 GLN A CA 1
ATOM 1478 C C . GLN A 1 184 ? -7.416 -1.033 20.223 1.00 95.69 184 GLN A C 1
ATOM 1480 O O . GLN A 1 184 ? -7.505 0.042 20.814 1.00 95.69 184 GLN A O 1
ATOM 1485 N N . ILE A 1 185 ? -7.530 -1.148 18.896 1.00 97.19 185 ILE A N 1
ATOM 1486 C CA . ILE A 1 185 ? -7.837 -0.022 18.005 1.00 97.19 185 ILE A CA 1
ATOM 1487 C C . ILE A 1 185 ? -9.260 0.478 18.250 1.00 97.19 185 ILE A C 1
ATOM 1489 O O . ILE A 1 185 ? -9.438 1.660 18.519 1.00 97.19 185 ILE A O 1
ATOM 1493 N N . VAL A 1 186 ? -10.257 -0.411 18.227 1.00 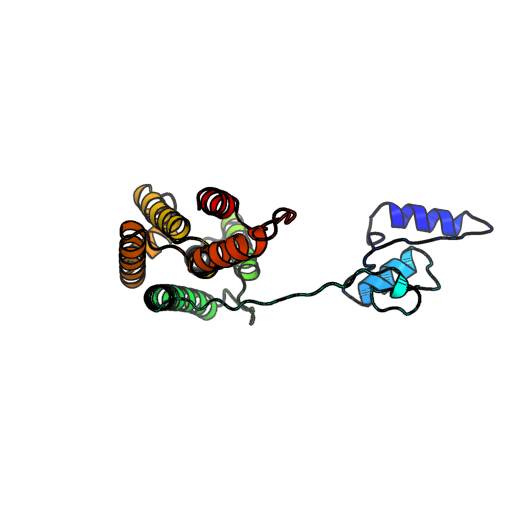97.12 186 VAL A N 1
ATOM 1494 C CA . VAL A 1 186 ? -11.678 -0.013 18.279 1.00 97.12 186 VAL A CA 1
ATOM 1495 C C . VAL A 1 186 ? -12.116 0.555 19.633 1.00 97.12 186 VAL A C 1
ATOM 1497 O O . VAL A 1 186 ? -13.128 1.246 19.722 1.00 97.12 186 VAL A O 1
ATOM 1500 N N . LYS A 1 187 ? -11.345 0.285 20.694 1.00 96.25 187 LYS A N 1
ATOM 1501 C CA . LYS A 1 187 ? -11.530 0.880 22.028 1.00 96.25 187 LYS A CA 1
ATOM 1502 C C . LYS A 1 187 ? -10.990 2.309 22.137 1.00 96.25 187 LYS A C 1
ATOM 1504 O O . LYS A 1 187 ? -11.219 2.961 23.147 1.00 96.25 187 LYS A O 1
ATOM 1509 N N . ASN A 1 188 ? -10.208 2.777 21.166 1.00 97.69 188 ASN A N 1
ATOM 1510 C CA . ASN A 1 188 ? -9.620 4.106 21.221 1.00 97.69 188 ASN A CA 1
ATOM 1511 C C . ASN A 1 188 ? -10.634 5.171 20.776 1.00 97.69 188 ASN A C 1
ATOM 1513 O O . ASN A 1 188 ? -11.167 5.065 19.674 1.00 97.69 188 ASN A O 1
ATOM 1517 N N . SER A 1 189 ? -10.830 6.219 21.582 1.00 97.31 189 SER A N 1
ATOM 1518 C CA . SER A 1 189 ? -11.782 7.301 21.285 1.00 97.31 189 SER A CA 1
ATOM 1519 C C . SER A 1 189 ? -11.526 7.972 19.935 1.00 97.31 189 SER A C 1
ATOM 1521 O O . SER A 1 189 ? -12.436 8.049 19.125 1.00 97.31 189 SER A O 1
ATOM 1523 N N . LYS A 1 190 ? -10.273 8.315 19.599 1.00 96.81 190 LYS A N 1
ATOM 1524 C CA . LYS A 1 190 ? -9.950 8.918 18.290 1.00 96.81 190 LYS A CA 1
ATOM 1525 C C . LYS A 1 190 ? -10.308 8.010 17.111 1.00 96.81 190 LYS A C 1
ATOM 1527 O O . LYS A 1 190 ? -10.634 8.502 16.036 1.00 96.81 190 LYS A O 1
ATOM 1532 N N . PHE A 1 191 ? -10.208 6.689 17.281 1.00 98.12 191 PHE A N 1
ATOM 1533 C CA . PHE A 1 191 ? -10.617 5.751 16.234 1.00 98.12 191 PHE A CA 1
ATOM 1534 C C . PHE A 1 191 ? -12.142 5.688 16.114 1.00 98.12 191 PHE A C 1
ATOM 1536 O O . PHE A 1 191 ? -12.655 5.595 15.003 1.00 98.12 191 PHE A O 1
ATOM 1543 N N . GLN A 1 192 ? -12.860 5.765 17.237 1.00 98.19 192 GLN A N 1
ATOM 1544 C CA . GLN A 1 192 ? -14.321 5.841 17.255 1.00 98.19 192 GLN A CA 1
ATOM 1545 C C . GLN A 1 192 ? -14.811 7.133 16.594 1.00 98.19 192 GLN A C 1
ATOM 1547 O O . GLN A 1 192 ? -15.684 7.068 15.735 1.00 98.19 192 GLN A O 1
ATOM 1552 N N . ASP A 1 193 ? -14.187 8.273 16.898 1.00 98.06 193 ASP A N 1
ATOM 1553 C CA . ASP A 1 193 ? -14.486 9.561 16.262 1.00 98.06 193 ASP A CA 1
ATOM 1554 C C . ASP A 1 193 ? -14.258 9.492 14.744 1.00 98.06 193 ASP A C 1
ATOM 1556 O O . ASP A 1 193 ? -15.125 9.876 13.956 1.00 98.06 193 ASP A O 1
ATOM 1560 N N . ALA A 1 194 ? -13.122 8.919 14.323 1.00 98.00 194 ALA A N 1
ATOM 1561 C CA . ALA A 1 194 ? -12.816 8.688 12.914 1.00 98.00 194 ALA A CA 1
ATOM 1562 C C . ALA A 1 194 ? -13.862 7.780 12.245 1.00 98.00 194 ALA A C 1
ATOM 1564 O O . ALA A 1 194 ? -14.298 8.059 11.130 1.00 98.00 194 ALA A O 1
ATOM 1565 N N . TYR A 1 195 ? -14.290 6.713 12.922 1.00 98.12 195 TYR A N 1
ATOM 1566 C CA . TYR A 1 195 ? -15.302 5.796 12.404 1.00 98.12 195 TYR A CA 1
ATOM 1567 C C . TYR A 1 195 ? -16.667 6.471 12.258 1.00 98.12 195 TYR A C 1
ATOM 1569 O O . TYR A 1 195 ? -17.305 6.322 11.221 1.00 98.12 195 TYR A O 1
ATOM 1577 N N . ILE A 1 196 ? -17.096 7.254 13.251 1.00 97.88 196 ILE A N 1
ATOM 1578 C CA . ILE A 1 196 ? -18.359 8.003 13.209 1.00 97.88 196 ILE A CA 1
ATOM 1579 C C . ILE A 1 196 ? -18.348 9.004 12.051 1.00 97.88 196 ILE A C 1
ATOM 1581 O O . ILE A 1 196 ? -19.335 9.110 11.324 1.00 97.88 196 ILE A O 1
ATOM 1585 N N . ALA A 1 197 ? -17.238 9.713 11.838 1.00 96.94 197 ALA A N 1
ATOM 1586 C CA . ALA A 1 197 ? -17.093 10.625 10.708 1.00 96.94 197 ALA A CA 1
ATOM 1587 C C . ALA A 1 197 ? -17.185 9.890 9.357 1.00 96.94 197 ALA A C 1
ATOM 1589 O O . ALA A 1 197 ? -17.912 10.335 8.468 1.00 96.94 197 ALA A O 1
ATOM 1590 N N . ILE A 1 198 ? -16.531 8.731 9.216 1.00 97.44 198 ILE A N 1
ATOM 1591 C CA . ILE A 1 198 ? -16.640 7.892 8.011 1.00 97.44 198 ILE A CA 1
ATOM 1592 C C . ILE A 1 198 ? -18.057 7.353 7.812 1.00 97.44 198 ILE A C 1
ATOM 1594 O O . ILE A 1 198 ? -18.559 7.386 6.693 1.00 97.44 198 ILE A O 1
ATOM 1598 N N . LEU A 1 199 ? -18.728 6.915 8.876 1.00 96.75 199 LEU A N 1
ATOM 1599 C CA . LEU A 1 199 ? -20.107 6.437 8.819 1.00 96.75 199 LEU A CA 1
ATOM 1600 C C . LEU A 1 199 ? -21.069 7.541 8.357 1.00 96.75 199 LEU A C 1
ATOM 1602 O O . LEU A 1 199 ? -21.956 7.284 7.550 1.00 96.75 199 LEU A O 1
ATOM 1606 N N . ARG A 1 200 ? -20.872 8.785 8.814 1.00 96.69 200 ARG A N 1
ATOM 1607 C CA . ARG A 1 200 ? -21.653 9.942 8.345 1.00 96.69 200 ARG A CA 1
ATOM 1608 C C . ARG A 1 200 ? -21.460 10.188 6.850 1.00 96.69 200 ARG A C 1
ATOM 1610 O O . ARG A 1 200 ? -22.453 10.371 6.156 1.00 96.69 200 ARG A O 1
ATOM 1617 N N . LEU A 1 201 ? -20.215 10.162 6.366 1.00 95.06 201 LEU A N 1
ATOM 1618 C CA . LEU A 1 201 ? -19.906 10.318 4.937 1.00 95.06 201 LEU A CA 1
ATOM 1619 C C . LEU A 1 201 ? -20.493 9.179 4.097 1.00 95.06 201 LEU A C 1
ATOM 1621 O O . LEU A 1 201 ? -21.042 9.415 3.025 1.00 95.06 201 LEU A O 1
ATOM 1625 N N . PHE A 1 202 ? -20.408 7.949 4.601 1.00 94.62 202 PHE A N 1
ATOM 1626 C CA . PHE A 1 202 ? -20.977 6.778 3.949 1.00 94.62 202 PHE A CA 1
ATOM 1627 C C . PHE A 1 202 ? -22.504 6.888 3.825 1.00 94.62 202 PHE A C 1
ATOM 1629 O O . PHE A 1 202 ? -23.047 6.727 2.735 1.00 94.62 202 PHE A O 1
ATOM 1636 N N . ASN A 1 203 ? -23.192 7.244 4.914 1.00 95.31 203 ASN A N 1
ATOM 1637 C CA . ASN A 1 203 ? -24.651 7.376 4.938 1.00 95.31 203 ASN A CA 1
ATOM 1638 C C . ASN A 1 203 ? -25.166 8.554 4.100 1.00 95.31 203 ASN A C 1
ATOM 1640 O O . ASN A 1 203 ? -26.287 8.496 3.602 1.00 95.31 203 ASN A O 1
ATOM 1644 N N . SER A 1 204 ? -24.370 9.613 3.923 1.00 93.94 204 SER A N 1
ATOM 1645 C CA . SER A 1 204 ? -24.708 10.725 3.028 1.00 93.94 204 SER A CA 1
ATOM 1646 C C . SER A 1 204 ? -24.385 10.444 1.555 1.00 93.94 204 SER A C 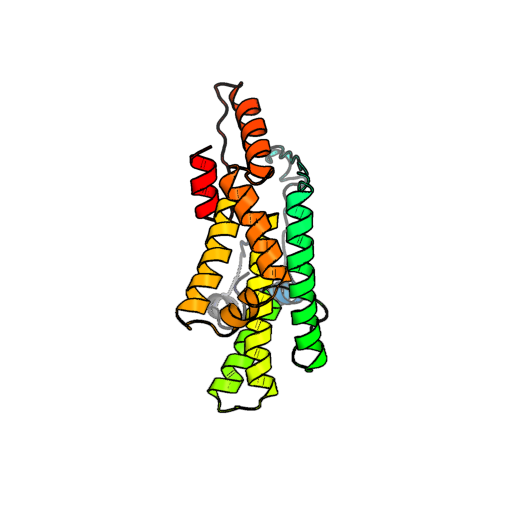1
ATOM 1648 O O . SER A 1 204 ? -24.574 11.322 0.715 1.00 93.94 204 SER A O 1
ATOM 1650 N N . GLY A 1 205 ? -23.887 9.246 1.226 1.00 90.75 205 GLY A N 1
ATOM 1651 C CA . GLY A 1 205 ? -23.504 8.870 -0.135 1.00 90.75 205 GLY A CA 1
ATOM 1652 C C . GLY A 1 205 ? -22.275 9.618 -0.659 1.00 90.75 205 GLY A C 1
ATOM 1653 O O . GLY A 1 205 ? -22.008 9.589 -1.860 1.00 90.75 205 GLY A O 1
ATOM 1654 N N . VAL A 1 206 ? -21.524 10.295 0.217 1.00 91.88 206 VAL A N 1
ATOM 1655 C CA . VAL A 1 206 ? -20.307 11.010 -0.169 1.00 91.88 206 VAL A CA 1
ATOM 1656 C C . VAL A 1 206 ? -19.213 10.002 -0.478 1.00 91.88 206 VAL A C 1
ATOM 1658 O O . VAL A 1 206 ? -18.855 9.156 0.341 1.00 91.88 206 VAL A O 1
ATOM 1661 N N . GLU A 1 207 ? -18.633 10.143 -1.664 1.00 92.50 207 GLU A N 1
ATOM 1662 C CA . GLU A 1 207 ? -17.549 9.295 -2.131 1.00 92.50 207 GLU A CA 1
ATOM 1663 C C . GLU A 1 207 ? -16.242 10.054 -2.345 1.00 92.50 207 GLU A C 1
ATOM 1665 O O . GLU A 1 207 ? -16.176 11.285 -2.299 1.00 92.50 207 GLU A O 1
ATOM 1670 N N . HIS A 1 208 ? -15.162 9.297 -2.546 1.00 93.12 208 HIS A N 1
ATOM 1671 C CA . HIS A 1 208 ? -13.825 9.864 -2.697 1.00 93.12 208 HIS A CA 1
ATOM 1672 C C . HIS A 1 208 ? -13.758 10.837 -3.898 1.00 93.12 208 HIS A C 1
ATOM 1674 O O . HIS A 1 208 ? -14.171 10.473 -5.002 1.00 93.12 208 HIS A O 1
ATOM 1680 N N . PRO A 1 209 ? -13.154 12.037 -3.758 1.00 93.31 209 PRO A N 1
ATOM 1681 C CA . PRO A 1 209 ? -13.178 13.092 -4.787 1.00 93.31 209 PRO A CA 1
ATOM 1682 C C . PRO A 1 209 ? -12.553 12.675 -6.131 1.00 93.31 209 PRO A C 1
ATOM 1684 O O . PRO A 1 209 ? -12.910 13.199 -7.186 1.00 93.31 209 PRO A O 1
ATOM 1687 N N . LYS A 1 210 ? -11.647 11.686 -6.123 1.00 93.06 210 LYS A N 1
ATOM 1688 C CA . LYS A 1 210 ? -11.104 11.081 -7.356 1.00 93.06 210 LYS A CA 1
ATOM 1689 C C . LYS A 1 210 ? -12.176 10.409 -8.221 1.00 93.06 210 LYS A C 1
ATOM 1691 O O . LYS A 1 210 ? -12.002 10.411 -9.431 1.00 93.06 210 LYS A O 1
ATOM 1696 N N . LEU A 1 211 ? -13.257 9.868 -7.648 1.00 93.06 211 LEU A N 1
ATOM 1697 C CA . LEU A 1 211 ? -14.357 9.300 -8.438 1.00 93.06 211 LEU A CA 1
ATOM 1698 C C . LEU A 1 211 ? -15.120 10.391 -9.189 1.00 93.06 211 LEU A C 1
ATOM 1700 O O . LEU A 1 211 ? -15.329 10.264 -10.392 1.00 93.06 211 LEU A O 1
ATOM 1704 N N . ALA A 1 212 ? -15.442 11.499 -8.517 1.00 92.69 212 ALA A N 1
ATOM 1705 C CA . ALA A 1 212 ? -16.070 12.647 -9.167 1.00 92.69 212 ALA A CA 1
ATOM 1706 C C . ALA A 1 212 ? -15.185 13.200 -10.298 1.00 92.69 212 ALA A C 1
ATOM 1708 O O . ALA A 1 212 ? -15.659 13.408 -11.416 1.00 92.69 212 ALA A O 1
ATOM 1709 N N . LYS A 1 213 ? -13.875 13.351 -10.049 1.00 95.00 213 LYS A N 1
ATOM 1710 C CA . LYS A 1 213 ? -12.933 13.828 -11.072 1.00 95.00 213 LYS A CA 1
ATOM 1711 C C . LYS A 1 213 ? -12.743 12.838 -12.223 1.00 95.00 213 LYS A C 1
ATOM 1713 O O . LYS A 1 213 ? -12.600 13.257 -13.373 1.00 95.00 213 LYS A O 1
ATOM 1718 N N . LEU A 1 214 ? -12.745 11.538 -11.933 1.00 94.94 214 LEU A N 1
ATOM 1719 C CA . LEU A 1 214 ? -12.714 10.489 -12.949 1.00 94.94 214 LEU A CA 1
ATOM 1720 C C . LEU A 1 214 ? -13.943 10.595 -13.852 1.00 94.94 214 LEU A C 1
ATOM 1722 O O . LEU A 1 214 ? -13.782 10.658 -15.067 1.00 94.94 214 LEU A O 1
ATOM 1726 N N . LYS A 1 215 ? -15.143 10.686 -13.268 1.00 94.81 215 LYS A N 1
ATOM 1727 C CA . LYS A 1 215 ? -16.403 10.831 -14.005 1.00 94.81 215 LYS A CA 1
ATOM 1728 C C . LYS A 1 215 ? -16.398 12.073 -14.889 1.00 94.81 215 LYS A C 1
ATOM 1730 O O . LYS A 1 215 ? -16.680 11.968 -16.077 1.00 94.81 215 LYS A O 1
ATOM 1735 N N . GLU A 1 216 ? -15.995 13.221 -14.347 1.00 95.44 216 GLU A N 1
ATOM 1736 C CA . GLU A 1 216 ? -15.831 14.466 -15.109 1.00 95.44 216 GLU A CA 1
ATOM 1737 C C . GLU A 1 216 ? -14.885 14.279 -16.309 1.00 95.44 216 GLU A C 1
ATOM 1739 O O . GLU A 1 216 ? -15.216 14.659 -17.433 1.00 95.44 216 GLU A O 1
ATOM 1744 N N . THR A 1 217 ? -13.726 13.652 -16.084 1.00 95.44 217 THR A N 1
ATOM 1745 C CA . THR A 1 217 ? -12.711 13.432 -17.124 1.00 95.44 217 THR A CA 1
ATOM 1746 C C . THR A 1 217 ? -13.232 12.491 -18.206 1.00 95.44 217 THR A C 1
ATOM 1748 O O . THR A 1 217 ? -13.167 12.822 -19.385 1.00 95.44 217 THR A O 1
ATOM 1751 N N . VAL A 1 218 ? -13.810 11.351 -17.825 1.00 95.19 218 VAL A N 1
ATOM 1752 C CA . VAL A 1 218 ? -14.367 10.375 -18.771 1.00 95.19 218 VAL A CA 1
ATOM 1753 C C . VAL A 1 218 ? -15.490 11.006 -19.591 1.00 95.19 218 VAL A C 1
ATOM 1755 O O . VAL A 1 218 ? -15.448 10.923 -20.816 1.00 95.19 218 VAL A O 1
ATOM 1758 N N . LEU A 1 219 ? -16.439 11.701 -18.952 1.00 94.56 219 LEU A N 1
ATOM 1759 C CA . LEU A 1 219 ? -17.553 12.373 -19.633 1.00 94.56 219 LEU A CA 1
ATOM 1760 C C . LEU A 1 219 ? -17.082 13.438 -20.628 1.00 94.56 219 LEU A C 1
ATOM 1762 O O . LEU A 1 219 ? -17.721 13.644 -21.661 1.00 94.56 219 LEU A O 1
ATOM 1766 N N . ARG A 1 220 ? -15.971 14.118 -20.339 1.00 94.94 220 ARG A N 1
ATOM 1767 C CA . ARG A 1 220 ? -15.363 15.072 -21.268 1.00 94.94 220 ARG A CA 1
ATOM 1768 C C . ARG A 1 220 ? -14.776 14.369 -22.491 1.00 94.94 220 ARG A C 1
ATOM 1770 O O . ARG A 1 220 ? -15.046 14.807 -23.607 1.00 94.94 220 ARG A O 1
ATOM 1777 N N . GLU A 1 221 ? -14.021 13.290 -22.299 1.00 93.75 221 GLU A N 1
ATOM 1778 C CA . GLU A 1 221 ? -13.338 12.590 -23.396 1.00 93.75 221 GLU A CA 1
ATOM 1779 C C . GLU A 1 221 ? -14.310 11.817 -24.308 1.00 93.75 221 GLU A C 1
ATOM 1781 O O . GLU A 1 221 ? -14.141 11.813 -25.528 1.00 93.75 221 GLU A O 1
ATOM 1786 N N . VAL A 1 222 ? -15.383 11.228 -23.762 1.00 95.00 222 VAL A N 1
ATOM 1787 C CA . VAL A 1 222 ? -16.392 10.495 -24.563 1.00 95.00 222 VAL A CA 1
ATOM 1788 C C . VAL A 1 222 ? -17.258 11.396 -25.447 1.00 95.00 222 VAL A C 1
ATOM 1790 O O . VAL A 1 222 ? -17.970 10.888 -26.314 1.00 95.00 222 VAL A O 1
ATOM 1793 N N . ARG A 1 223 ? -17.175 12.731 -25.307 1.00 94.56 223 ARG A N 1
ATOM 1794 C CA . ARG A 1 223 ? -17.761 13.662 -26.294 1.00 94.56 223 ARG A CA 1
ATOM 1795 C C . ARG A 1 223 ? -17.219 13.384 -27.698 1.00 94.56 223 ARG A C 1
ATOM 1797 O O . ARG A 1 223 ? -17.931 13.567 -28.684 1.00 94.56 223 ARG A O 1
ATOM 1804 N N . ASN A 1 224 ? -15.986 12.886 -27.791 1.00 94.69 224 ASN A N 1
ATOM 1805 C CA . ASN A 1 224 ? -15.479 12.268 -29.003 1.00 94.69 224 ASN A CA 1
ATOM 1806 C C . ASN A 1 224 ? -16.017 10.831 -29.118 1.00 94.69 224 ASN A C 1
ATOM 1808 O O . ASN A 1 224 ? -15.534 9.923 -28.447 1.00 94.69 224 ASN A O 1
ATOM 1812 N N . LYS A 1 225 ? -16.962 10.598 -30.039 1.00 91.44 225 LYS A N 1
ATOM 1813 C CA . LYS A 1 225 ? -17.595 9.280 -30.263 1.00 91.44 225 LYS A CA 1
ATOM 1814 C C . LYS A 1 225 ? -16.622 8.149 -30.641 1.00 91.44 225 LYS A C 1
ATOM 1816 O O . LYS A 1 225 ? -17.005 6.986 -30.598 1.00 91.44 225 LYS A O 1
ATOM 1821 N N . LYS A 1 226 ? -15.381 8.465 -31.034 1.00 94.62 226 LYS A N 1
ATOM 1822 C CA . LYS A 1 226 ? -14.326 7.477 -31.332 1.00 94.62 226 LYS A CA 1
ATOM 1823 C C . LYS A 1 226 ? -13.412 7.189 -30.133 1.00 94.62 226 LYS A C 1
ATOM 1825 O O . LYS A 1 226 ? -12.514 6.357 -30.256 1.00 94.62 226 LYS A O 1
ATOM 1830 N N . ALA A 1 227 ? -13.595 7.879 -29.005 1.00 93.75 227 ALA A N 1
ATOM 1831 C CA . ALA A 1 227 ? -12.758 7.713 -27.827 1.00 93.75 227 ALA A CA 1
ATOM 1832 C C . ALA A 1 227 ? -12.893 6.297 -27.255 1.00 93.75 227 ALA A C 1
ATOM 1834 O O . ALA A 1 227 ? -13.991 5.800 -27.011 1.00 93.75 227 ALA A O 1
ATOM 1835 N N . LYS A 1 228 ? -11.748 5.659 -27.009 1.00 94.44 228 LYS A N 1
ATOM 1836 C CA . LYS A 1 228 ? -11.642 4.411 -26.252 1.00 94.44 228 LYS A CA 1
ATOM 1837 C C . LYS A 1 228 ? -10.797 4.700 -25.024 1.00 94.44 228 LYS A C 1
ATOM 1839 O O . LYS A 1 228 ? -9.660 5.144 -25.154 1.00 94.44 228 LYS A O 1
ATOM 1844 N N . ILE A 1 229 ? -11.373 4.484 -23.849 1.00 94.94 229 ILE A N 1
ATOM 1845 C CA . ILE A 1 229 ? -10.774 4.862 -22.569 1.00 94.94 229 ILE A CA 1
ATOM 1846 C C . ILE A 1 229 ? -10.521 3.592 -21.766 1.00 94.94 229 ILE A C 1
ATOM 1848 O O . ILE A 1 229 ? -11.376 2.712 -21.701 1.00 94.94 229 ILE A O 1
ATOM 1852 N N . ILE A 1 230 ? -9.346 3.508 -21.144 1.00 95.56 230 ILE A N 1
ATOM 1853 C CA . ILE A 1 230 ? -9.002 2.454 -20.190 1.00 95.56 230 ILE A CA 1
ATOM 1854 C C . ILE A 1 230 ? -8.714 3.127 -18.851 1.00 95.56 230 ILE A C 1
ATOM 1856 O O . ILE A 1 230 ? -7.888 4.036 -18.776 1.00 95.56 230 ILE A O 1
ATOM 1860 N N . VAL A 1 231 ? -9.390 2.672 -17.797 1.00 94.94 231 VAL A N 1
ATOM 1861 C CA . VAL A 1 231 ? -9.185 3.150 -16.426 1.00 94.94 231 VAL A CA 1
ATOM 1862 C C . VAL A 1 231 ? -8.459 2.068 -15.636 1.00 94.94 231 VAL A C 1
ATOM 1864 O O . VAL A 1 231 ? -8.947 0.947 -15.512 1.00 94.94 231 VAL A O 1
ATOM 1867 N N . PHE A 1 232 ? -7.295 2.408 -15.085 1.00 94.12 232 PHE A N 1
ATOM 1868 C CA . PHE A 1 232 ? -6.523 1.514 -14.224 1.00 94.12 232 PHE A CA 1
ATOM 1869 C C . PHE A 1 232 ? -6.743 1.860 -12.749 1.00 94.12 232 PHE A C 1
ATOM 1871 O O . PHE A 1 232 ? -6.677 3.026 -12.360 1.00 94.12 232 PHE A O 1
ATOM 1878 N N . ALA A 1 233 ? -6.946 0.841 -11.915 1.00 90.62 233 ALA A N 1
ATOM 1879 C CA . ALA A 1 233 ? -7.020 0.969 -10.463 1.00 90.62 233 ALA A CA 1
ATOM 1880 C C . ALA A 1 233 ? -6.289 -0.199 -9.786 1.00 90.62 233 ALA A C 1
ATOM 1882 O O . ALA A 1 233 ? -6.225 -1.303 -10.323 1.00 90.62 233 ALA A O 1
ATOM 1883 N N . GLN A 1 234 ? -5.727 0.049 -8.601 1.00 85.94 234 GLN A N 1
ATOM 1884 C CA . GLN A 1 234 ? -4.917 -0.940 -7.878 1.00 85.94 234 GLN A CA 1
ATOM 1885 C C . GLN A 1 234 ? -5.758 -2.030 -7.192 1.00 85.94 234 GLN A C 1
ATOM 1887 O O . GLN A 1 234 ? -5.302 -3.165 -7.069 1.00 85.94 234 GLN A O 1
ATOM 1892 N N . TYR A 1 235 ? -6.965 -1.693 -6.729 1.00 82.69 235 TYR A N 1
ATOM 1893 C CA . TYR A 1 235 ? -7.814 -2.582 -5.934 1.00 82.69 235 TYR A CA 1
ATOM 1894 C C . TYR A 1 235 ? -9.065 -2.987 -6.710 1.00 82.69 235 TYR A C 1
ATOM 1896 O O . TYR A 1 235 ? -9.695 -2.154 -7.362 1.00 82.69 235 TYR A O 1
ATOM 1904 N N . ARG A 1 236 ? -9.451 -4.264 -6.595 1.00 86.69 236 ARG A N 1
ATOM 1905 C CA . ARG A 1 236 ? -10.650 -4.808 -7.252 1.00 86.69 236 ARG A CA 1
ATOM 1906 C C . ARG A 1 236 ? -11.925 -4.111 -6.782 1.00 86.69 236 ARG A C 1
ATOM 1908 O O . ARG A 1 236 ? -12.752 -3.767 -7.615 1.00 86.69 236 ARG A O 1
ATOM 1915 N N . ASP A 1 237 ? -12.056 -3.839 -5.487 1.00 81.00 237 ASP A N 1
ATOM 1916 C CA . ASP A 1 237 ? -13.227 -3.147 -4.930 1.00 81.00 237 ASP A CA 1
ATOM 1917 C C . ASP A 1 237 ? -13.417 -1.747 -5.529 1.00 81.00 237 ASP A C 1
ATOM 1919 O O . ASP A 1 237 ? -14.537 -1.321 -5.813 1.00 81.00 237 ASP A O 1
ATOM 1923 N N . SER A 1 238 ? -12.314 -1.053 -5.805 1.00 85.69 238 SER A N 1
ATOM 1924 C CA . SER A 1 238 ? -12.337 0.257 -6.456 1.00 85.69 238 SER A CA 1
ATOM 1925 C C . SER A 1 238 ? -12.776 0.154 -7.905 1.00 85.69 238 SER A C 1
ATOM 1927 O O . SER A 1 238 ? -13.534 1.003 -8.353 1.00 85.69 238 SER A O 1
ATOM 1929 N N . ILE A 1 239 ? -12.376 -0.906 -8.617 1.00 89.94 239 ILE A N 1
ATOM 1930 C CA . ILE A 1 239 ? -12.886 -1.200 -9.964 1.00 89.94 239 ILE A CA 1
ATOM 1931 C C . ILE A 1 239 ? -14.399 -1.424 -9.904 1.00 89.94 239 ILE A C 1
ATOM 1933 O O . ILE A 1 239 ? -15.123 -0.813 -10.680 1.00 89.94 239 ILE A O 1
ATOM 1937 N N . VAL A 1 240 ? -14.895 -2.222 -8.950 1.00 89.88 240 VAL A N 1
ATOM 1938 C CA . VAL A 1 240 ? -16.339 -2.477 -8.794 1.00 89.88 240 VAL A CA 1
ATOM 1939 C C . VAL A 1 240 ? -17.112 -1.178 -8.577 1.00 89.88 240 VAL A C 1
ATOM 1941 O O . VAL A 1 240 ? -18.166 -0.995 -9.181 1.00 89.88 240 VAL A O 1
ATOM 1944 N N . LYS A 1 241 ? -16.608 -0.266 -7.738 1.00 88.12 241 LYS A N 1
ATOM 1945 C CA . LYS A 1 241 ? -17.259 1.032 -7.518 1.00 88.12 241 LYS A CA 1
ATOM 1946 C C . LYS A 1 241 ? -17.143 1.943 -8.743 1.00 88.12 241 LYS A C 1
ATOM 1948 O O . LYS A 1 241 ? -18.151 2.518 -9.118 1.00 88.12 241 LYS A O 1
ATOM 1953 N N . ILE A 1 242 ? -15.984 2.014 -9.403 1.00 92.19 242 ILE A N 1
ATOM 1954 C CA . ILE A 1 242 ? -15.801 2.776 -10.653 1.00 92.19 242 ILE A CA 1
ATOM 1955 C C . ILE A 1 242 ? -16.773 2.298 -11.737 1.00 92.19 242 ILE A C 1
ATOM 1957 O O . ILE A 1 242 ? -17.380 3.124 -12.398 1.00 92.19 242 ILE A O 1
ATOM 1961 N N . CYS A 1 243 ? -16.956 0.987 -11.906 1.00 92.19 243 CYS A N 1
ATOM 1962 C CA . CYS A 1 243 ? -17.876 0.430 -12.900 1.00 92.19 243 CYS A CA 1
ATOM 1963 C C . CYS A 1 243 ? -19.357 0.722 -12.612 1.00 92.19 243 CYS A C 1
ATOM 1965 O O . CYS A 1 243 ? -20.172 0.586 -13.518 1.00 92.19 243 CYS A O 1
ATOM 1967 N N . LYS A 1 244 ? -19.715 1.058 -11.366 1.00 90.19 244 LYS A N 1
ATOM 1968 C CA . LYS A 1 244 ? -21.089 1.411 -10.979 1.00 90.19 244 LYS A CA 1
ATOM 1969 C C . LYS A 1 244 ? -21.418 2.894 -11.191 1.00 90.19 244 LYS A C 1
ATOM 1971 O O . LYS A 1 244 ? -22.600 3.218 -11.223 1.00 90.19 244 LYS A O 1
ATOM 1976 N N . GLU A 1 245 ? -20.411 3.768 -11.247 1.00 86.38 245 GLU A N 1
ATOM 1977 C CA . GLU A 1 245 ? -20.553 5.235 -11.361 1.00 86.38 245 GLU A CA 1
ATOM 1978 C C . GLU A 1 245 ? -20.679 5.726 -12.808 1.00 86.38 245 GLU A C 1
ATOM 1980 O O . GLU A 1 245 ? -21.344 6.780 -13.006 1.00 86.38 245 GLU A O 1
#

Solvent-accessible surface area (backbone atoms only — not comparable to full-atom values): 14459 Å² total; per-residue (Å²): 86,68,36,49,82,92,31,68,57,28,58,54,39,45,53,44,60,74,71,40,96,79,66,83,79,85,88,83,62,99,58,50,57,97,44,73,70,51,33,50,49,31,29,64,44,52,71,53,89,75,85,91,84,82,52,79,78,34,83,89,43,34,86,78,51,77,91,82,86,85,85,86,81,86,76,76,77,54,69,75,56,49,54,35,44,49,39,43,48,54,54,27,48,53,32,51,50,53,35,39,77,66,73,73,52,86,66,91,71,86,46,74,65,57,50,52,54,48,42,54,52,40,50,51,42,42,73,73,66,49,77,50,65,68,50,60,48,43,41,38,39,46,51,34,27,54,54,36,50,48,51,49,50,29,65,79,74,42,40,41,66,57,39,44,53,53,54,50,49,34,50,48,32,28,75,70,64,75,30,72,32,33,42,58,47,67,71,32,64,54,51,43,54,32,48,52,54,45,50,53,36,44,75,70,68,49,64,37,60,64,56,59,52,47,52,54,51,52,61,58,53,52,71,44,87,83,59,82,86,85,86,88,71,95,47,71,70,53,46,58,52,59,76,73,109

Secondary structure (DSSP, 8-state):
---STT-HHHHHHHHHHHH-TT-------S-S-SSHHHHHHHHHHHT--------TTSTTTGGGPPP--------PPPHHHHHHHHHHHHHHHHHHHHHHHTT----SS--HHHHHHHHHHHHHHHHTT---HHHHHHHHHHHHHHHHHHHHHHHHHS-HHHHHHHHHHHHHHHHTT--HHHHHHHTSHHHHHHHHHHHHHHHTT---HHHHHHHHHHHHHTTSTT-------SSHHHHHHHHH-

InterPro domains:
  IPR027417 P-loop containing nucleoside triphosphate hydrolase [G3DSA:3.40.50.300] (1-65)
  IPR041755 Archaeal Hef helicase/nuclease, insert domain [PF21210] (81-199)
  IPR041755 Archaeal Hef helicase/nuclease, insert domain [cd12089] (82-195)

pLDDT: mean 93.01, std 4.14, range [75.88, 98.19]

Sequence (245 aa):
HRCLKNYDYTFVAKNYLEGAEHSRILGLTASPGSKPAVIKNVCENLGIEAVEVRHRYSKDVKPYMQKLTQDIIKVDLPVPFKEVKNLLADLYKKKIDELKNRNLFFTKVITKKTLIELQAKLQRAIASGNKHFNILRGISVCAQAIKLGHAIELLETQTITYLHNYMQNLYEQAKQEKSKAAKQIVKNSKFQDAYIAILRLFNSGVEHPKLAKLKETVLREVRNKKAKIIVFAQYRDSIVKICKE

Organism: NCBI:txid412755

Foldseek 3Di:
DPCDDPDVLLVVLVCQVVPDPDDDDDDDDPDQDDDPVSNVRSCVSNVNPDDDDDDCPPPVNVVVDDDDDDDDDDDDDDPLLVLLLVLLVVLLVVLVVLCVVLVQQDDPDDDLVSLVVSLVVLVVCVVVVNPPPSSVVNNLSSVLNNLSVVLSVCSVAHKLVVSLVSLVVLVVCLVVVVHPSSVVQCPDPSSVVSNVSSVVCVVVVNIDRVLVVVVVVVVVQCVPVPDDDDDDGDDPVRVVVSVVD

Radius of gyration: 25.76 Å; Cα contacts (8 Å, |Δi|>4): 203; chains: 1; bounding box: 61×44×62 Å